Protein AF-A0A9P3LZB7-F1 (afdb_monomer_lite)

Foldseek 3Di:
DDPDDPPVVVVVLVVVVVVLCCLQVPDDPDDFDKDKDKDWFADPPPVPPPDDDDDDDDDDDDDDDDDDDDDPDDDPCCLLVDPVNAAEDEDAKDKDFWDFAFAQEPPPPVVVVVVVVVVVDVVVDDDPDDDDDDDDPPPPPPPVPSVSGFKGKHKYPPADHRWMKMKMKGFDPQFDKDKDKDKAQLVRVCVVGPVVDRVVVPDDNNMIMMMMGIHGPPPRPPQPPDPPPPDPDDDDVPDDPPDGPNRTTTIMMIIMHIDDVNHGPSVVSVVVSVVVVVCCCVVPVVVVVVVVVVVVVVVVVVPPDPPPDDPDD

Secondary structure (DSSP, 8-state):
------THHHHHHHHHHHHHHHHHHS------EEEEEEEE----------------------------------SGGGGGT-GGGSEEEESSEEEEEEEEEPPBP-TT-HHHHHHHHHHHHHHT----------S-TTSS---TTSSS-S-EEEEEESPPTT-EEEEEEEE-TTS-EEEEEEEE-HHHHHTTS-TT--GGGTS-SS-EEEEEEEEE-S--TT-PPP----------TT------GGGSPEEEEEEEEEEETTEEHHHHHHHHHHHHHHHHIIIIIHHHHHHHHHHHHHHHHT-TTSS------

Radius of gyration: 34.97 Å; chains: 1; bounding box: 82×52×126 Å

Organism: NCBI:txid205924

Structure (mmCIF, N/CA/C/O backbone):
data_AF-A0A9P3LZB7-F1
#
_entry.id   AF-A0A9P3LZB7-F1
#
loop_
_atom_site.group_PDB
_atom_site.id
_atom_site.type_symbol
_atom_site.label_atom_id
_atom_site.label_alt_id
_atom_site.label_comp_id
_atom_site.label_asym_id
_atom_site.label_entity_id
_atom_site.label_seq_id
_atom_site.pdbx_PDB_ins_code
_atom_site.Cartn_x
_atom_site.Cartn_y
_atom_site.Cartn_z
_atom_site.occupancy
_atom_site.B_iso_or_equiv
_atom_site.auth_seq_id
_atom_site.auth_comp_id
_atom_site.auth_asym_id
_atom_site.auth_atom_id
_atom_site.pdbx_PDB_model_num
ATOM 1 N N . MET A 1 1 ? -31.666 -0.675 54.315 1.00 45.78 1 MET A N 1
ATOM 2 C CA . MET A 1 1 ? -31.170 -1.830 53.532 1.00 45.78 1 MET A CA 1
ATOM 3 C C . MET A 1 1 ? -29.868 -1.427 52.855 1.00 45.78 1 MET A C 1
ATOM 5 O O . MET A 1 1 ? -29.902 -0.613 51.943 1.00 45.78 1 MET A O 1
ATOM 9 N N . GLN A 1 2 ? -28.726 -1.917 53.341 1.00 53.62 2 GLN A N 1
ATOM 10 C CA . GLN A 1 2 ? -27.425 -1.673 52.711 1.00 53.62 2 GLN A CA 1
ATOM 11 C C . GLN A 1 2 ? -27.330 -2.511 51.432 1.00 53.62 2 GLN A C 1
ATOM 13 O O . GLN A 1 2 ? -27.235 -3.736 51.490 1.00 53.62 2 GLN A O 1
ATOM 18 N N . TYR A 1 3 ? -27.380 -1.855 50.275 1.00 51.62 3 TYR A N 1
ATOM 19 C CA . TYR A 1 3 ? -27.106 -2.495 48.992 1.00 51.62 3 TYR A CA 1
ATOM 20 C C . TYR A 1 3 ? -25.596 -2.757 48.900 1.00 51.62 3 TYR A C 1
ATOM 22 O O . TYR A 1 3 ? -24.826 -1.901 48.469 1.00 51.62 3 TYR A O 1
ATOM 30 N N . ARG A 1 4 ? -25.147 -3.938 49.345 1.00 63.53 4 ARG A N 1
ATOM 31 C CA . ARG A 1 4 ? -23.806 -4.430 49.007 1.00 63.53 4 ARG A CA 1
ATOM 32 C C . ARG A 1 4 ? -23.801 -4.749 47.518 1.00 63.53 4 ARG A C 1
ATOM 34 O O . ARG A 1 4 ? -24.419 -5.722 47.092 1.00 63.53 4 ARG A O 1
ATOM 41 N N . ALA A 1 5 ? -23.122 -3.922 46.730 1.00 56.34 5 ALA A N 1
ATOM 42 C CA . ALA A 1 5 ? -22.835 -4.265 45.348 1.00 56.34 5 ALA A CA 1
ATOM 43 C C . ALA A 1 5 ? -22.032 -5.587 45.326 1.00 56.34 5 ALA A C 1
ATOM 45 O O . ALA A 1 5 ? -21.051 -5.710 46.064 1.00 56.34 5 ALA A O 1
ATOM 46 N N . PRO A 1 6 ? -22.448 -6.595 44.542 1.00 65.88 6 PRO A N 1
ATOM 47 C CA . PRO A 1 6 ? -21.761 -7.880 44.496 1.00 65.88 6 PRO A CA 1
ATOM 48 C C . PRO A 1 6 ? -20.350 -7.719 43.911 1.00 65.88 6 PRO A C 1
ATOM 50 O O . PRO A 1 6 ? -20.192 -7.237 42.788 1.00 65.88 6 PRO A O 1
ATOM 53 N N . SER A 1 7 ? -19.323 -8.146 44.659 1.00 78.62 7 SER A N 1
ATOM 54 C CA . SER A 1 7 ? -17.899 -7.971 44.302 1.00 78.62 7 SER A CA 1
ATOM 55 C C . SER A 1 7 ? -17.509 -8.598 42.958 1.00 78.62 7 SER A C 1
ATOM 57 O O . SER A 1 7 ? -16.559 -8.154 42.316 1.00 78.62 7 SER A O 1
ATOM 59 N N . TYR A 1 8 ? -18.282 -9.575 42.482 1.00 80.12 8 TYR A N 1
ATOM 60 C CA . TYR A 1 8 ? -18.099 -10.228 41.186 1.00 80.12 8 TYR A CA 1
ATOM 61 C C . TYR A 1 8 ? -18.105 -9.256 39.996 1.00 80.12 8 TYR A C 1
ATOM 63 O O . TYR A 1 8 ? -17.450 -9.518 38.988 1.00 80.12 8 TYR A O 1
ATOM 71 N N . TRP A 1 9 ? -18.781 -8.111 40.118 1.00 72.00 9 TRP A N 1
ATOM 72 C CA . TRP A 1 9 ? -18.849 -7.120 39.042 1.00 72.00 9 TRP A CA 1
ATOM 73 C C . TRP A 1 9 ? -17.534 -6.379 38.810 1.00 72.00 9 TRP A C 1
ATOM 75 O O . TRP A 1 9 ? -17.209 -6.080 37.662 1.00 72.00 9 TRP A O 1
ATOM 85 N N . MET A 1 10 ? -16.745 -6.129 39.862 1.00 75.94 10 MET A N 1
ATOM 86 C CA . MET A 1 10 ? -15.431 -5.506 39.688 1.00 75.94 10 MET A CA 1
ATOM 87 C C . MET A 1 10 ? -14.489 -6.434 38.926 1.00 75.94 10 MET A C 1
ATOM 89 O O . MET A 1 10 ? -13.873 -6.002 37.960 1.00 75.94 10 MET A O 1
ATOM 93 N N . HIS A 1 11 ? -14.447 -7.721 39.278 1.00 80.00 11 HIS A N 1
ATOM 94 C CA . HIS A 1 11 ? -13.568 -8.682 38.610 1.00 80.00 11 HIS A CA 1
ATOM 95 C C . HIS A 1 11 ? -13.922 -8.894 37.134 1.00 80.00 11 HIS A C 1
ATOM 97 O O . HIS A 1 11 ? -13.022 -8.946 36.297 1.00 80.00 11 HIS A O 1
ATOM 103 N N . ALA A 1 12 ? -15.215 -8.958 36.795 1.00 76.31 12 ALA A N 1
ATOM 104 C CA . ALA A 1 12 ? -15.655 -9.080 35.406 1.00 76.31 12 ALA A CA 1
ATOM 105 C C . ALA A 1 12 ? -15.239 -7.861 34.565 1.00 76.31 12 ALA A C 1
ATOM 107 O O . ALA A 1 12 ? -14.714 -8.017 33.463 1.00 76.31 12 ALA A O 1
ATOM 108 N N . PHE A 1 13 ? -15.404 -6.652 35.107 1.00 77.12 13 PHE A N 1
ATOM 109 C CA . PHE A 1 13 ? -14.984 -5.423 34.439 1.00 77.12 13 PHE A CA 1
ATOM 110 C C . PHE A 1 13 ? -13.466 -5.374 34.235 1.00 77.12 13 PHE A C 1
ATOM 112 O O . PHE A 1 13 ? -13.005 -5.108 33.125 1.00 77.12 13 PHE A O 1
ATOM 119 N N . THR A 1 14 ? -12.680 -5.689 35.272 1.00 80.12 14 THR A N 1
ATOM 120 C CA . THR A 1 14 ? -11.216 -5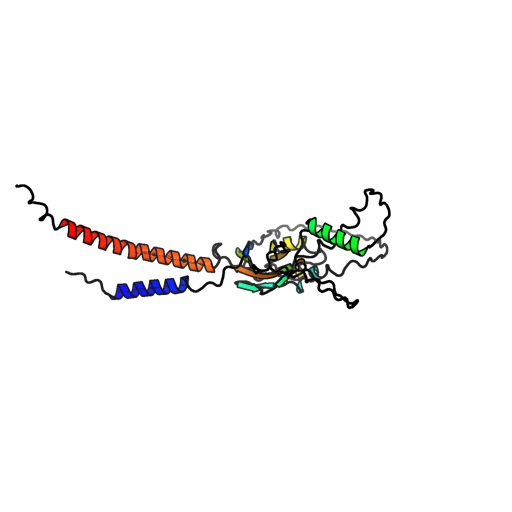.709 35.161 1.00 80.12 14 THR A CA 1
ATOM 121 C C . THR A 1 14 ? -10.759 -6.712 34.106 1.00 80.12 14 THR A C 1
ATOM 123 O O . THR A 1 14 ? -9.870 -6.394 33.321 1.00 80.12 14 THR A O 1
ATOM 126 N N . LEU A 1 15 ? -11.392 -7.886 34.016 1.00 83.19 15 LEU A N 1
ATOM 127 C CA . LEU A 1 15 ? -11.021 -8.912 33.041 1.00 83.19 15 LEU A CA 1
ATOM 128 C C . LEU A 1 15 ? -11.324 -8.461 31.604 1.00 83.19 15 LEU A C 1
ATOM 130 O O . LEU A 1 15 ? -10.459 -8.595 30.741 1.00 83.19 15 LEU A O 1
ATOM 134 N N . VAL A 1 16 ? -12.488 -7.847 31.357 1.00 79.38 16 VAL A N 1
ATOM 135 C CA . VAL A 1 16 ? -12.835 -7.297 30.033 1.00 79.38 16 VAL A CA 1
ATOM 136 C C . VAL A 1 16 ? -11.876 -6.179 29.634 1.00 79.38 16 VAL A C 1
ATOM 138 O O . VAL A 1 16 ? -11.348 -6.203 28.526 1.00 79.38 16 VAL A O 1
ATOM 141 N N . VAL A 1 17 ? -11.586 -5.234 30.533 1.00 79.69 17 VAL A N 1
ATOM 142 C CA . VAL A 1 17 ? -10.639 -4.143 30.250 1.00 79.69 17 VAL A CA 1
ATOM 143 C C . VAL A 1 17 ? -9.243 -4.693 29.954 1.00 79.69 17 VAL A C 1
ATOM 145 O O . VAL A 1 17 ? -8.620 -4.277 28.981 1.00 79.69 17 VAL A O 1
ATOM 148 N N . THR A 1 18 ? -8.772 -5.670 30.731 1.00 81.06 18 THR A N 1
ATOM 149 C CA . THR A 1 18 ? -7.456 -6.293 30.513 1.00 81.06 18 THR A CA 1
ATOM 150 C C . THR A 1 18 ? -7.393 -7.047 29.183 1.00 81.06 18 THR A C 1
ATOM 152 O O . THR A 1 18 ? -6.391 -6.956 28.480 1.00 81.06 18 THR A O 1
ATOM 155 N N . LEU A 1 19 ? -8.462 -7.753 28.798 1.00 78.94 19 LEU A N 1
ATOM 156 C CA . LEU A 1 19 ? -8.528 -8.476 27.524 1.00 78.94 19 LEU A CA 1
ATOM 157 C C . LEU A 1 19 ? -8.543 -7.513 26.326 1.00 78.94 19 LEU A C 1
ATOM 159 O O . LEU A 1 19 ? -7.858 -7.753 25.333 1.00 78.94 19 LEU A O 1
ATOM 163 N N . VAL A 1 20 ? -9.279 -6.401 26.434 1.00 76.69 20 VAL A N 1
ATOM 164 C CA . VAL A 1 20 ? -9.292 -5.339 25.415 1.00 76.69 20 VAL A CA 1
ATOM 165 C C . VAL A 1 20 ? -7.917 -4.686 25.309 1.00 76.69 20 VAL A C 1
ATOM 167 O O . VAL A 1 20 ? -7.413 -4.518 24.203 1.00 76.69 20 VAL A O 1
ATOM 170 N N . LEU A 1 21 ? -7.269 -4.388 26.437 1.00 76.06 21 LEU A N 1
ATOM 171 C CA . LEU A 1 21 ? -5.900 -3.873 26.451 1.00 76.06 21 LEU A CA 1
ATOM 172 C C . LEU A 1 21 ? -4.925 -4.854 25.787 1.00 76.06 21 LEU A C 1
ATOM 174 O O . LEU A 1 21 ? -4.145 -4.438 24.943 1.00 76.06 21 LEU A O 1
ATOM 178 N N . LEU A 1 22 ? -5.000 -6.153 26.082 1.00 78.56 22 LEU A N 1
ATOM 179 C CA . LEU A 1 22 ? -4.144 -7.161 25.442 1.00 78.56 22 LEU A CA 1
ATOM 180 C C . LEU A 1 22 ? -4.353 -7.248 23.925 1.00 78.56 22 LEU A C 1
ATOM 182 O O . LEU A 1 22 ? -3.384 -7.395 23.184 1.00 78.56 22 LEU A O 1
ATOM 186 N N . LEU A 1 23 ? -5.597 -7.128 23.454 1.00 70.12 23 LEU A N 1
ATOM 187 C CA . LEU A 1 23 ? -5.913 -7.146 22.023 1.00 70.12 23 LEU A CA 1
ATOM 188 C C . LEU A 1 23 ? -5.474 -5.867 21.295 1.00 70.12 23 LEU A C 1
ATOM 190 O O . LEU A 1 23 ? -5.136 -5.935 20.116 1.00 70.12 23 LEU A O 1
ATOM 194 N N . VAL A 1 24 ? -5.469 -4.719 21.980 1.00 68.19 24 VAL A N 1
ATOM 195 C CA . VAL A 1 24 ? -5.060 -3.420 21.415 1.00 68.19 24 VAL A CA 1
ATOM 196 C C . VAL A 1 24 ? -3.548 -3.220 21.456 1.00 68.19 24 VAL A C 1
ATOM 198 O O . VAL A 1 24 ? -2.980 -2.677 20.515 1.00 68.19 24 VAL A O 1
ATOM 201 N N . PHE A 1 25 ? -2.897 -3.648 22.538 1.00 66.38 25 PHE A N 1
ATOM 202 C CA . PHE A 1 25 ? -1.475 -3.409 22.793 1.00 66.38 25 PHE A CA 1
ATOM 203 C C . PHE A 1 25 ? -0.572 -4.582 22.405 1.00 66.38 25 PHE A C 1
ATOM 205 O O . PHE A 1 25 ? 0.627 -4.550 22.690 1.00 66.38 25 PHE A O 1
ATOM 212 N N . ALA A 1 26 ? -1.103 -5.608 21.735 1.00 65.94 26 ALA A N 1
ATOM 213 C CA . ALA A 1 26 ? -0.257 -6.587 21.068 1.00 65.94 26 ALA A CA 1
ATOM 214 C C . ALA A 1 26 ? 0.697 -5.839 20.110 1.00 65.94 26 ALA A C 1
ATOM 216 O O . ALA A 1 26 ? 0.227 -5.043 19.292 1.00 65.94 26 ALA A O 1
ATOM 217 N N . PRO A 1 27 ? 2.024 -6.030 20.229 1.00 48.91 27 PRO A N 1
ATOM 218 C CA . PRO A 1 27 ? 3.000 -5.217 19.519 1.00 48.91 27 PRO A CA 1
ATOM 219 C C . PRO A 1 27 ? 2.800 -5.346 18.008 1.00 48.91 27 PRO A C 1
ATOM 221 O O . PRO A 1 27 ? 3.059 -6.391 17.413 1.00 48.91 27 PRO A O 1
ATOM 224 N N . SER A 1 28 ? 2.342 -4.261 17.388 1.00 51.53 28 SER A N 1
ATOM 225 C CA . SER A 1 28 ? 2.434 -4.081 15.945 1.00 51.53 28 SER A CA 1
ATOM 226 C C . SER A 1 28 ? 3.899 -3.818 15.617 1.00 51.53 28 SER A C 1
ATOM 228 O O . SER A 1 28 ? 4.497 -2.891 16.164 1.00 51.53 28 SER A O 1
ATOM 230 N N . ALA A 1 29 ? 4.492 -4.653 14.765 1.00 45.06 29 ALA A N 1
ATOM 231 C CA . ALA A 1 29 ? 5.877 -4.500 14.340 1.00 45.06 29 ALA A CA 1
ATOM 232 C C . ALA A 1 29 ? 6.143 -3.097 13.753 1.00 45.06 29 ALA A C 1
ATOM 234 O O . ALA A 1 29 ? 5.240 -2.437 13.239 1.00 45.06 29 ALA A O 1
ATOM 235 N N . ALA A 1 30 ? 7.398 -2.667 13.897 1.00 42.84 30 ALA A N 1
ATOM 236 C CA . ALA A 1 30 ? 7.913 -1.315 13.708 1.00 42.84 30 ALA A CA 1
ATOM 237 C C . ALA A 1 30 ? 7.382 -0.549 12.479 1.00 42.84 30 ALA A C 1
ATOM 239 O O . ALA A 1 30 ? 7.262 -1.085 11.379 1.00 42.84 30 ALA A O 1
ATOM 240 N N . GLN A 1 31 ? 7.153 0.752 12.683 1.00 42.22 31 GLN A N 1
ATOM 241 C CA . GLN A 1 31 ? 6.819 1.733 11.652 1.00 42.22 31 GLN A CA 1
ATOM 242 C C . GLN A 1 31 ? 7.980 1.862 10.650 1.00 42.22 31 GLN A C 1
ATOM 244 O O . GLN A 1 31 ? 9.006 2.472 10.946 1.00 42.22 31 GLN A O 1
ATOM 249 N N . ALA A 1 32 ? 7.827 1.270 9.468 1.00 51.25 32 ALA A N 1
ATOM 250 C CA . ALA A 1 32 ? 8.658 1.585 8.311 1.00 51.25 32 ALA A CA 1
ATOM 251 C C . ALA A 1 32 ? 8.145 2.869 7.635 1.00 51.25 32 ALA A C 1
ATOM 253 O O . ALA A 1 32 ? 6.961 3.204 7.740 1.00 51.25 32 ALA A O 1
ATOM 254 N N . ASN A 1 33 ? 9.018 3.570 6.910 1.00 58.47 33 ASN A N 1
ATOM 255 C CA . ASN A 1 33 ? 8.571 4.602 5.976 1.00 58.47 33 ASN A CA 1
ATOM 256 C C . ASN A 1 33 ? 7.712 3.933 4.899 1.00 58.47 33 ASN A C 1
ATOM 258 O O . ASN A 1 33 ? 8.116 2.911 4.337 1.00 58.47 33 ASN A O 1
ATOM 262 N N . THR A 1 34 ? 6.521 4.484 4.657 1.00 60.09 34 THR A N 1
ATOM 263 C CA . THR A 1 34 ? 5.559 3.920 3.709 1.00 60.09 34 THR A CA 1
ATOM 264 C C . THR A 1 34 ? 5.049 4.974 2.744 1.00 60.09 34 THR A C 1
ATOM 266 O O . THR A 1 34 ? 4.584 6.036 3.156 1.00 60.09 34 THR A O 1
ATOM 269 N N . GLU A 1 35 ? 5.109 4.657 1.456 1.00 65.44 35 GLU A N 1
ATOM 270 C CA . GLU A 1 35 ? 4.335 5.347 0.428 1.00 65.44 35 GLU A CA 1
ATOM 271 C C . GLU A 1 35 ? 3.105 4.501 0.099 1.00 65.44 35 GLU A C 1
ATOM 273 O O . GLU A 1 35 ? 3.181 3.269 0.113 1.00 65.44 35 GLU A O 1
ATOM 278 N N . LYS A 1 36 ? 1.959 5.144 -0.148 1.00 78.69 36 LYS A N 1
ATOM 279 C CA . LYS A 1 36 ? 0.670 4.464 -0.300 1.00 78.69 36 LYS A CA 1
ATOM 280 C C . LYS A 1 36 ? -0.122 4.979 -1.493 1.00 78.69 36 LYS A C 1
ATOM 282 O O . LYS A 1 36 ? -0.242 6.184 -1.696 1.00 78.69 36 LYS A O 1
ATOM 287 N N . VAL A 1 37 ? -0.742 4.051 -2.213 1.00 75.69 37 VAL A N 1
ATOM 288 C CA . VAL A 1 37 ? -1.741 4.329 -3.247 1.00 75.69 37 VAL A CA 1
ATOM 289 C C . VAL A 1 37 ? -2.998 3.538 -2.913 1.00 75.69 37 VAL A C 1
ATOM 291 O O . VAL A 1 37 ? -2.955 2.319 -2.762 1.00 75.69 37 VAL A O 1
ATOM 294 N N . VAL A 1 38 ? -4.125 4.237 -2.789 1.00 72.62 38 VAL A N 1
ATOM 295 C CA . VAL A 1 38 ? -5.445 3.631 -2.583 1.00 72.62 38 VAL A CA 1
ATOM 296 C C . VAL A 1 38 ? -6.189 3.645 -3.907 1.00 72.62 38 VAL A C 1
ATOM 298 O O . VAL A 1 38 ? -6.273 4.686 -4.555 1.00 72.62 38 VAL A O 1
ATOM 301 N N . PHE A 1 39 ? -6.748 2.505 -4.297 1.00 76.00 39 PHE A N 1
ATOM 302 C CA . PHE A 1 39 ? -7.541 2.379 -5.513 1.00 76.00 39 PHE A CA 1
ATOM 303 C C . PHE A 1 39 ? -8.786 1.527 -5.260 1.00 76.00 39 PHE A C 1
ATOM 305 O O . PHE A 1 39 ? -8.841 0.705 -4.345 1.00 76.00 39 PHE A O 1
ATOM 312 N N . THR A 1 40 ? -9.818 1.755 -6.066 1.00 63.75 40 THR A N 1
ATOM 313 C CA . THR A 1 40 ? -11.055 0.969 -6.033 1.00 63.75 40 THR A CA 1
ATOM 314 C C . THR A 1 40 ? -11.206 0.263 -7.363 1.00 63.75 40 THR A C 1
ATOM 316 O O . THR A 1 40 ? -10.999 0.870 -8.413 1.00 63.75 40 THR A O 1
ATOM 319 N N . VAL A 1 41 ? -11.562 -1.017 -7.314 1.00 72.44 41 VAL A N 1
ATOM 320 C CA . VAL A 1 41 ? -11.788 -1.813 -8.518 1.00 72.44 41 VAL A CA 1
ATOM 321 C C . VAL A 1 41 ? -13.170 -1.463 -9.048 1.00 72.44 41 VAL A C 1
ATOM 323 O O . VAL A 1 41 ? -14.182 -1.979 -8.572 1.00 72.44 41 VAL A O 1
ATOM 326 N N . GLN A 1 42 ? -13.214 -0.537 -10.002 1.00 60.59 42 GLN A N 1
ATOM 327 C CA . GLN A 1 42 ? -14.414 -0.271 -10.783 1.00 60.59 42 GLN A CA 1
ATOM 328 C C . GLN A 1 42 ? -14.274 -0.975 -12.124 1.00 60.59 42 GLN A C 1
ATOM 330 O O . GLN A 1 42 ? -13.449 -0.589 -12.951 1.00 60.59 42 GLN A O 1
ATOM 335 N N . HIS A 1 43 ? -15.083 -2.004 -12.356 1.00 55.19 43 HIS A N 1
ATOM 336 C CA . HIS A 1 43 ? -15.280 -2.472 -13.715 1.00 55.19 43 HIS A CA 1
ATOM 337 C C . HIS A 1 43 ? -16.168 -1.449 -14.410 1.00 55.19 43 HIS A C 1
ATOM 339 O O . HIS A 1 43 ? -17.306 -1.207 -14.005 1.00 55.19 43 HIS A O 1
ATOM 345 N N . SER A 1 44 ? -15.636 -0.817 -15.455 1.00 45.59 44 SER A N 1
ATOM 346 C CA . SER A 1 44 ? -16.496 -0.145 -16.414 1.00 45.59 44 SER A CA 1
ATOM 347 C C . SER A 1 44 ? -17.347 -1.242 -17.046 1.00 45.59 44 SER A C 1
ATOM 349 O O . SER A 1 44 ? -16.870 -2.000 -17.890 1.00 45.59 44 SER A O 1
ATOM 351 N N . LEU A 1 45 ? -18.588 -1.393 -16.577 1.00 47.91 45 LEU A N 1
ATOM 352 C CA . LEU A 1 45 ? -19.618 -2.146 -17.280 1.00 47.91 45 LEU A CA 1
ATOM 353 C C . LEU A 1 45 ? -19.883 -1.386 -18.577 1.00 47.91 45 LEU A C 1
ATOM 355 O O . LEU A 1 45 ? -20.815 -0.587 -18.677 1.00 47.91 45 LEU A O 1
ATOM 359 N N . LYS A 1 46 ? -19.006 -1.582 -19.561 1.00 46.28 46 LYS A N 1
ATOM 360 C CA . LYS A 1 46 ? -19.209 -1.083 -20.907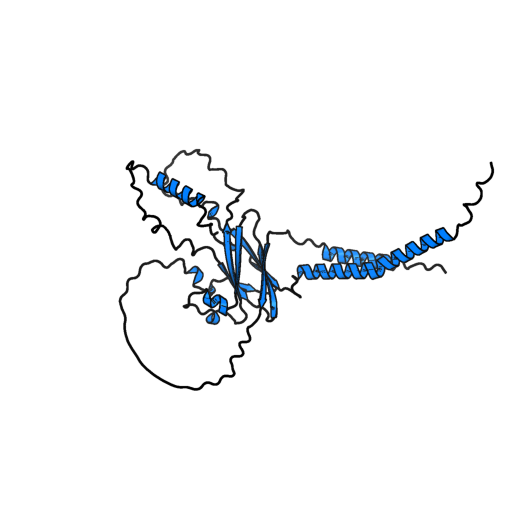 1.00 46.28 46 LYS A CA 1
ATOM 361 C C . LYS A 1 46 ? -20.444 -1.806 -21.422 1.00 46.28 46 LYS A C 1
ATOM 363 O O . LYS A 1 46 ? -20.408 -2.992 -21.739 1.00 46.28 46 LYS A O 1
ATOM 368 N N . THR A 1 47 ? -21.569 -1.108 -21.363 1.00 45.22 47 THR A N 1
ATOM 369 C CA . THR A 1 47 ? -22.886 -1.616 -21.736 1.00 45.22 47 THR A CA 1
ATOM 370 C C . THR A 1 47 ? -22.989 -1.544 -23.263 1.00 45.22 47 THR A C 1
ATOM 372 O O . THR A 1 47 ? -23.821 -0.825 -23.793 1.00 45.22 47 THR A O 1
ATOM 375 N N . ASP A 1 48 ? -22.084 -2.230 -23.966 1.00 48.25 48 ASP A N 1
ATOM 376 C CA . ASP A 1 48 ? -21.908 -2.146 -25.425 1.00 48.25 48 ASP A CA 1
ATOM 377 C C . ASP A 1 48 ? -22.396 -3.421 -26.152 1.00 48.25 48 ASP A C 1
ATOM 379 O O . ASP A 1 48 ? -21.944 -3.712 -27.252 1.00 48.25 48 ASP A O 1
ATOM 383 N N . ASP A 1 49 ? -23.353 -4.167 -25.583 1.00 44.75 49 ASP A N 1
ATOM 384 C CA . ASP A 1 49 ? -23.935 -5.379 -26.206 1.00 44.75 49 ASP A CA 1
ATOM 385 C C . ASP A 1 49 ? -25.418 -5.225 -26.604 1.00 44.75 49 ASP A C 1
ATOM 387 O O . ASP A 1 49 ? -26.190 -6.181 -26.596 1.00 44.75 49 ASP A O 1
ATOM 391 N N . LEU A 1 50 ? -25.840 -4.020 -27.001 1.00 48.34 50 LEU A N 1
ATOM 392 C CA . LEU A 1 50 ? -27.123 -3.803 -27.690 1.00 48.34 50 LEU A CA 1
ATOM 393 C C . LEU A 1 50 ? -26.985 -2.778 -28.827 1.00 48.34 50 LEU A C 1
ATOM 395 O O . LEU A 1 50 ? -27.687 -1.773 -28.881 1.00 48.34 50 LEU A O 1
ATOM 399 N N . ALA A 1 51 ? -26.095 -3.051 -29.779 1.00 44.91 51 ALA A N 1
ATOM 400 C CA . ALA A 1 51 ? -26.184 -2.460 -31.111 1.00 44.91 51 ALA A CA 1
ATOM 401 C C . ALA A 1 51 ? -25.804 -3.500 -32.171 1.00 44.91 51 ALA A C 1
ATOM 403 O O . ALA A 1 51 ? -24.669 -3.601 -32.626 1.00 44.91 51 ALA A O 1
ATOM 404 N N . VAL A 1 52 ? -26.814 -4.280 -32.558 1.00 52.53 52 VAL A N 1
ATOM 405 C CA . VAL A 1 52 ? -26.863 -5.004 -33.829 1.00 52.53 52 VAL A CA 1
ATOM 406 C C . VAL A 1 52 ? -26.667 -3.987 -34.956 1.00 52.53 52 VAL A C 1
ATOM 408 O O . VAL A 1 52 ? -27.540 -3.159 -35.207 1.00 52.53 52 VAL A O 1
ATOM 411 N N . GLY A 1 53 ? -25.516 -4.048 -35.621 1.00 45.22 53 GLY A N 1
ATOM 412 C CA . GLY A 1 53 ? -25.178 -3.247 -36.794 1.00 45.22 53 GLY A CA 1
ATOM 413 C C . GLY A 1 53 ? -24.608 -4.140 -37.887 1.00 45.22 53 GLY A C 1
ATOM 414 O O . GLY A 1 53 ? -23.417 -4.423 -37.915 1.00 45.22 53 GLY A O 1
ATOM 415 N N . VAL A 1 54 ? -25.502 -4.616 -38.748 1.00 47.34 54 VAL A N 1
ATOM 416 C CA . VAL A 1 54 ? -25.242 -5.360 -39.986 1.00 47.34 54 VAL A CA 1
ATOM 417 C C . VAL A 1 54 ? -24.657 -4.423 -41.056 1.00 47.34 54 VAL A C 1
ATOM 419 O O . VAL A 1 54 ? -25.178 -3.326 -41.241 1.00 47.34 54 VAL A O 1
ATOM 422 N N . GLY A 1 55 ? -23.645 -4.884 -41.802 1.00 38.00 55 GLY A N 1
ATOM 423 C CA . GLY A 1 55 ? -23.146 -4.279 -43.055 1.00 38.00 55 GLY A CA 1
ATOM 424 C C . GLY A 1 55 ? -21.671 -4.636 -43.293 1.00 38.00 55 GLY A C 1
ATOM 425 O O . GLY A 1 55 ? -20.818 -4.118 -42.586 1.00 38.00 55 GLY A O 1
ATOM 426 N N . LEU A 1 56 ? -21.361 -5.725 -44.009 1.00 44.84 56 LEU A N 1
ATOM 427 C CA . LEU A 1 56 ? -21.159 -5.862 -45.471 1.00 44.84 56 LEU A CA 1
ATOM 428 C C . LEU A 1 56 ? -19.804 -5.325 -45.977 1.00 44.84 56 LEU A C 1
ATOM 430 O O . LEU A 1 56 ? -19.518 -4.157 -45.760 1.00 44.84 56 LEU A O 1
ATOM 434 N N . GLU A 1 57 ? -19.063 -6.243 -46.632 1.00 41.62 57 GLU A N 1
ATOM 435 C CA . GLU A 1 57 ? -18.136 -6.150 -47.796 1.00 41.62 57 GLU A CA 1
ATOM 436 C C . GLU A 1 57 ? -17.196 -4.920 -47.907 1.00 41.62 57 GLU A C 1
ATOM 438 O O . GLU A 1 57 ? -17.567 -3.796 -47.620 1.00 41.62 57 GLU A O 1
ATOM 443 N N . GLU A 1 58 ? -15.928 -5.014 -48.320 1.00 40.25 58 GLU A N 1
ATOM 444 C CA . GLU A 1 58 ? -15.428 -5.606 -49.568 1.00 40.25 58 GLU A CA 1
ATOM 445 C C . GLU A 1 58 ? -13.873 -5.573 -49.603 1.00 40.25 58 GLU A C 1
ATOM 447 O O . GLU A 1 58 ? -13.211 -4.980 -48.748 1.00 40.25 58 GLU A O 1
ATOM 452 N N . ASP A 1 59 ? -13.327 -6.237 -50.617 1.00 40.34 59 ASP A N 1
ATOM 453 C CA . ASP A 1 59 ? -11.950 -6.656 -50.891 1.00 40.34 59 ASP A CA 1
ATOM 454 C C . ASP A 1 59 ? -10.851 -5.584 -51.105 1.00 40.34 59 ASP A C 1
ATOM 456 O O . ASP A 1 59 ? -11.107 -4.436 -51.458 1.00 40.34 59 ASP A O 1
ATOM 460 N N . ALA A 1 60 ? -9.590 -6.058 -51.026 1.00 40.38 60 ALA A N 1
ATOM 461 C CA . ALA A 1 60 ? -8.541 -5.958 -52.071 1.00 40.38 60 ALA A CA 1
ATOM 462 C C . ALA A 1 60 ? -7.124 -5.497 -51.621 1.00 40.38 60 ALA A C 1
ATOM 464 O O . ALA A 1 60 ? -6.861 -4.342 -51.310 1.00 40.38 60 ALA A O 1
ATOM 465 N N . SER A 1 61 ? -6.191 -6.461 -51.678 1.00 46.88 61 SER A N 1
ATOM 466 C CA . SER A 1 61 ? -4.809 -6.439 -52.222 1.00 46.88 61 SER A CA 1
ATOM 467 C C . SER A 1 61 ? -3.988 -5.137 -52.377 1.00 46.88 61 SER A C 1
ATOM 469 O O . SER A 1 61 ? -4.396 -4.239 -53.104 1.00 46.88 61 SER A O 1
ATOM 471 N N . SER A 1 62 ? -2.721 -5.160 -51.908 1.00 38.69 62 SER A N 1
ATOM 472 C CA . SER A 1 62 ? -1.474 -4.770 -52.641 1.00 38.69 62 SER A CA 1
ATOM 473 C C . SER A 1 62 ? -0.305 -4.546 -51.652 1.00 38.69 62 SER A C 1
ATOM 475 O O . SER A 1 62 ? -0.369 -3.657 -50.815 1.00 38.69 62 SER A O 1
ATOM 477 N N . HIS A 1 63 ? 0.695 -5.431 -51.547 1.00 46.16 63 HIS A N 1
ATOM 478 C CA . HIS A 1 63 ? 1.992 -5.442 -52.261 1.00 46.16 63 HIS A CA 1
ATOM 479 C C . HIS A 1 63 ? 2.911 -4.215 -52.032 1.00 46.16 63 HIS A C 1
ATOM 481 O O . HIS A 1 63 ? 2.615 -3.115 -52.489 1.00 46.16 63 HIS A O 1
ATOM 487 N N . GLY A 1 64 ? 4.064 -4.439 -51.374 1.00 38.47 64 GLY A N 1
ATOM 488 C CA . GLY A 1 64 ? 5.173 -3.477 -51.269 1.00 38.47 64 GLY A CA 1
ATOM 489 C C . GLY A 1 64 ? 6.138 -3.729 -50.096 1.00 38.47 64 GLY A C 1
ATOM 490 O O . GLY A 1 64 ? 5.949 -3.183 -49.015 1.00 38.47 64 GLY A O 1
ATOM 491 N N . GLN A 1 65 ? 7.188 -4.530 -50.310 1.00 49.94 65 GLN A N 1
ATOM 492 C CA . GLN A 1 65 ? 8.338 -4.691 -49.400 1.00 49.94 65 GLN A CA 1
ATOM 493 C C . GLN A 1 65 ? 9.483 -3.744 -49.815 1.00 49.94 65 GLN A C 1
ATOM 495 O O . GLN A 1 65 ? 9.825 -3.720 -50.999 1.00 49.94 65 GLN A O 1
ATOM 500 N N . PRO A 1 66 ? 10.147 -3.053 -48.869 1.00 54.22 66 PRO A N 1
ATOM 501 C CA . PRO A 1 66 ? 11.526 -2.600 -49.062 1.00 54.22 66 PRO A CA 1
ATOM 502 C C . PRO A 1 66 ? 12.477 -3.086 -47.939 1.00 54.22 66 PRO A C 1
ATOM 504 O O . PRO A 1 66 ? 12.028 -3.659 -46.943 1.00 54.22 66 PRO A O 1
ATOM 507 N N . PRO A 1 67 ? 13.805 -2.959 -48.140 1.00 53.09 67 PRO A N 1
ATOM 508 C CA . PRO A 1 67 ? 14.784 -3.920 -47.651 1.00 53.09 67 PRO A CA 1
ATOM 509 C C . PRO A 1 67 ? 15.276 -3.683 -46.222 1.00 53.09 67 PRO A C 1
ATOM 511 O O . PRO A 1 67 ? 15.291 -2.579 -45.686 1.00 53.09 67 PRO A O 1
ATOM 514 N N . SER A 1 68 ? 15.753 -4.793 -45.669 1.00 51.12 68 SER A N 1
ATOM 515 C CA . SER A 1 68 ? 16.447 -4.970 -44.404 1.00 51.12 68 SER A CA 1
ATOM 516 C C . SER A 1 68 ? 17.692 -4.091 -44.249 1.00 51.12 68 SER A C 1
ATOM 518 O O . SER A 1 68 ? 18.687 -4.275 -44.953 1.00 51.12 68 SER A O 1
ATOM 520 N N . SER A 1 69 ? 17.691 -3.256 -43.218 1.00 41.19 69 SER A N 1
ATOM 521 C CA . SER A 1 69 ? 18.893 -2.873 -42.483 1.00 41.19 69 SER A CA 1
ATOM 522 C C . SER A 1 69 ? 18.574 -2.978 -40.992 1.00 41.19 69 SER A C 1
ATOM 524 O O . SER A 1 69 ? 17.702 -2.289 -40.471 1.00 41.19 69 SER A O 1
ATOM 526 N N . SER A 1 70 ? 19.232 -3.919 -40.315 1.00 41.84 70 SER A N 1
ATOM 527 C CA . SER A 1 70 ? 19.053 -4.178 -38.885 1.00 41.84 70 SER A CA 1
ATOM 528 C C . SER A 1 70 ? 20.199 -3.520 -38.112 1.00 41.84 70 SER A C 1
ATOM 530 O O . SER A 1 70 ? 21.297 -4.077 -38.110 1.00 41.84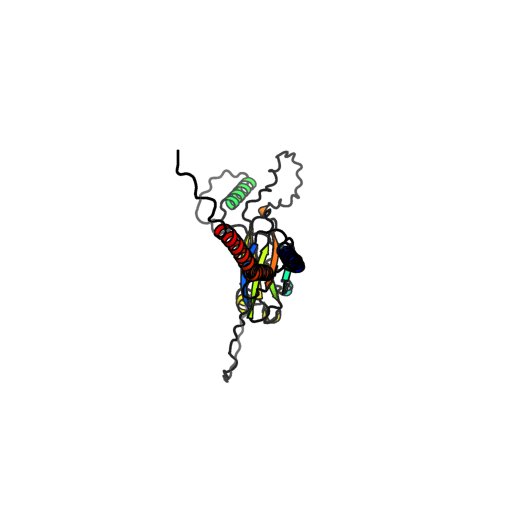 70 SER A O 1
ATOM 532 N N . PRO A 1 71 ? 19.998 -2.374 -37.439 1.00 45.81 71 PRO A N 1
ATOM 533 C CA . PRO A 1 71 ? 20.896 -1.956 -36.379 1.00 45.81 71 PRO A CA 1
ATOM 534 C C . PRO A 1 71 ? 20.571 -2.767 -35.119 1.00 45.81 71 PRO A C 1
ATOM 536 O O . PRO A 1 71 ? 19.424 -2.839 -34.670 1.00 45.81 71 PRO A O 1
ATOM 539 N N . SER A 1 72 ? 21.588 -3.430 -34.572 1.00 45.47 72 SER A N 1
ATOM 540 C CA . SER A 1 72 ? 21.514 -4.182 -33.323 1.00 45.47 72 SER A CA 1
ATOM 541 C C . SER A 1 72 ? 21.394 -3.227 -32.128 1.00 45.47 72 SER A C 1
ATOM 543 O O . SER A 1 72 ? 22.375 -2.932 -31.452 1.00 45.47 72 SER A O 1
ATOM 545 N N . THR A 1 73 ? 20.183 -2.747 -31.861 1.00 48.53 73 THR A N 1
ATOM 546 C CA . THR A 1 73 ? 19.856 -1.933 -30.677 1.00 48.53 73 THR A CA 1
ATOM 547 C C . THR A 1 73 ? 18.588 -2.493 -30.043 1.00 48.53 73 THR A C 1
ATOM 549 O O . THR A 1 73 ? 17.505 -1.931 -30.193 1.00 48.53 73 THR A O 1
ATOM 552 N N . ARG A 1 74 ? 18.640 -3.705 -29.464 1.00 45.81 74 ARG A N 1
ATOM 553 C CA . ARG A 1 74 ? 17.394 -4.352 -29.008 1.00 45.81 74 ARG A CA 1
ATOM 554 C C . ARG A 1 74 ? 17.545 -5.539 -28.059 1.00 45.81 74 ARG A C 1
ATOM 556 O O . ARG A 1 74 ? 16.989 -6.594 -28.343 1.00 45.81 74 ARG A O 1
ATOM 563 N N . ILE A 1 75 ? 18.284 -5.418 -26.955 1.00 45.12 75 ILE A N 1
ATOM 564 C CA . ILE A 1 75 ? 18.314 -6.518 -25.966 1.00 45.12 75 ILE A CA 1
ATOM 565 C C . ILE A 1 75 ? 17.842 -6.115 -24.557 1.00 45.12 75 ILE A C 1
ATOM 567 O O . ILE A 1 75 ? 17.361 -6.971 -23.826 1.00 45.12 75 ILE A O 1
ATOM 571 N N . GLU A 1 76 ? 17.798 -4.833 -24.185 1.00 42.59 76 GLU A N 1
ATOM 572 C CA . GLU A 1 76 ? 17.446 -4.467 -22.796 1.00 42.59 76 GLU A CA 1
ATOM 573 C C . GLU A 1 76 ? 16.012 -3.961 -22.570 1.00 42.59 76 GLU A C 1
ATOM 575 O O . GLU A 1 76 ? 15.550 -3.951 -21.432 1.00 42.59 76 GLU A O 1
ATOM 580 N N . SER A 1 77 ? 15.227 -3.717 -23.627 1.00 49.66 77 SER A N 1
ATOM 581 C CA . SER A 1 77 ? 13.761 -3.577 -23.517 1.00 49.66 77 SER A CA 1
ATOM 582 C C . SER A 1 77 ? 13.027 -4.914 -23.306 1.00 49.66 77 SER A C 1
ATOM 584 O O . SER A 1 77 ? 11.803 -4.941 -23.185 1.00 49.66 77 SER A O 1
ATOM 586 N N . LEU A 1 78 ? 13.753 -6.038 -23.234 1.00 45.38 78 LEU A N 1
ATOM 587 C CA . LEU A 1 78 ? 13.180 -7.381 -23.099 1.00 45.38 78 LEU A CA 1
ATOM 588 C C . LEU A 1 78 ? 12.642 -7.708 -21.702 1.00 45.38 78 LEU A C 1
ATOM 590 O O . LEU A 1 78 ? 11.747 -8.542 -21.601 1.00 45.38 78 LEU A O 1
ATOM 594 N N . ALA A 1 79 ? 13.091 -7.034 -20.638 1.00 47.88 79 ALA A N 1
ATOM 595 C CA . ALA A 1 79 ? 12.480 -7.206 -19.312 1.00 47.88 79 ALA A CA 1
ATOM 596 C C . ALA A 1 79 ? 11.049 -6.626 -19.247 1.00 47.88 79 ALA A C 1
ATOM 598 O O . ALA A 1 79 ? 10.236 -7.052 -18.430 1.00 47.88 79 ALA A O 1
ATOM 599 N N . LEU A 1 80 ? 10.714 -5.702 -20.157 1.00 53.84 80 LEU A N 1
ATOM 600 C CA . LEU A 1 80 ? 9.352 -5.211 -20.369 1.00 53.84 80 LEU A CA 1
ATOM 601 C C . LEU A 1 80 ? 8.489 -6.206 -21.169 1.00 53.84 80 LEU A C 1
ATOM 603 O O . LEU A 1 80 ? 7.266 -6.085 -21.178 1.00 53.84 80 LEU A O 1
ATOM 607 N N . ALA A 1 81 ? 9.116 -7.146 -21.884 1.00 59.47 81 ALA A N 1
ATOM 608 C CA . ALA A 1 81 ? 8.501 -7.800 -23.033 1.00 59.47 81 ALA A CA 1
ATOM 609 C C . ALA A 1 81 ? 7.850 -9.159 -22.743 1.00 59.47 81 ALA A C 1
ATOM 611 O O . ALA A 1 81 ? 7.094 -9.634 -23.587 1.00 59.47 81 ALA A O 1
ATOM 612 N N . ASP A 1 82 ? 8.107 -9.779 -21.588 1.00 77.69 82 ASP A N 1
ATOM 613 C CA . ASP A 1 82 ? 7.431 -11.025 -21.214 1.00 77.69 82 ASP A CA 1
ATOM 614 C C . ASP A 1 82 ? 6.515 -10.825 -19.998 1.00 77.69 82 ASP A C 1
ATOM 616 O O . ASP A 1 82 ? 6.993 -10.845 -18.858 1.00 77.69 82 ASP A O 1
ATOM 620 N N . PRO A 1 83 ? 5.193 -10.689 -20.207 1.00 80.19 83 PRO A N 1
ATOM 621 C CA . PRO A 1 83 ? 4.207 -10.619 -19.133 1.00 80.19 83 PRO A CA 1
ATOM 622 C C . PRO A 1 83 ? 4.272 -11.787 -18.147 1.00 80.19 83 PRO A C 1
ATOM 624 O O . PRO A 1 83 ? 3.885 -11.643 -16.988 1.00 80.19 83 PRO A O 1
ATOM 627 N N . LYS A 1 84 ? 4.781 -12.953 -18.568 1.00 80.12 84 LYS A N 1
ATOM 628 C CA . LYS A 1 84 ? 4.917 -14.124 -17.690 1.00 80.12 84 LYS A CA 1
ATOM 629 C C . LYS A 1 84 ? 6.005 -13.947 -16.634 1.00 80.12 84 LYS A C 1
ATOM 631 O O . LYS A 1 84 ? 5.955 -14.616 -15.606 1.00 80.12 84 LYS A O 1
ATOM 636 N N . SER A 1 85 ? 6.963 -13.050 -16.870 1.00 79.12 85 SER A N 1
ATOM 637 C CA . SER A 1 85 ? 8.009 -12.701 -15.903 1.00 79.12 85 SER A CA 1
ATOM 638 C C . SER A 1 85 ? 7.527 -11.727 -14.823 1.00 79.12 85 SER A C 1
ATOM 640 O O . SER A 1 85 ? 8.222 -11.513 -13.827 1.00 79.12 85 SER A O 1
ATOM 642 N N . TRP A 1 86 ? 6.341 -11.131 -14.998 1.00 81.25 86 TRP A N 1
ATOM 643 C CA . TRP A 1 86 ? 5.820 -10.144 -14.063 1.00 81.25 86 TRP A CA 1
ATOM 644 C C . TRP A 1 86 ? 5.345 -10.806 -12.777 1.00 81.25 86 TRP A C 1
ATOM 646 O O . TRP A 1 86 ? 4.664 -11.836 -12.766 1.00 81.25 86 TRP A O 1
ATOM 656 N N . LYS A 1 87 ? 5.702 -10.177 -11.661 1.00 82.56 87 LYS A N 1
ATOM 657 C CA . LYS A 1 87 ? 5.420 -10.707 -10.333 1.00 82.56 87 LYS A CA 1
ATOM 658 C C . LYS A 1 87 ? 3.963 -10.500 -9.966 1.00 82.56 87 LYS A C 1
ATOM 660 O O . LYS A 1 87 ? 3.369 -9.481 -10.305 1.00 82.56 87 LYS A O 1
ATOM 665 N N . GLN A 1 88 ? 3.401 -11.470 -9.255 1.00 83.88 88 GLN A N 1
ATOM 666 C CA . GLN A 1 88 ? 1.981 -11.505 -8.925 1.00 83.88 88 GLN A CA 1
ATOM 667 C C . GLN A 1 88 ? 1.772 -11.224 -7.438 1.00 83.88 88 GLN A C 1
ATOM 669 O O . GLN A 1 88 ? 2.349 -11.901 -6.590 1.00 83.88 88 GLN A O 1
ATOM 674 N N . LEU A 1 89 ? 0.939 -10.233 -7.136 1.00 81.81 89 LEU A N 1
ATOM 675 C CA . LEU A 1 89 ? 0.451 -9.892 -5.803 1.00 81.81 89 LEU A CA 1
ATOM 676 C C . LEU A 1 89 ? -0.995 -10.379 -5.689 1.00 81.81 89 LEU A C 1
ATOM 678 O O . LEU A 1 89 ? -1.833 -9.986 -6.498 1.00 81.81 89 LEU A O 1
ATOM 682 N N . THR A 1 90 ? -1.288 -11.218 -4.697 1.00 82.12 90 THR A N 1
ATOM 683 C CA . THR A 1 90 ? -2.629 -11.784 -4.473 1.00 82.12 90 THR A CA 1
ATOM 684 C C . THR A 1 90 ? -3.303 -11.176 -3.237 1.00 82.12 90 THR A C 1
ATOM 686 O O . THR A 1 90 ? -2.657 -10.850 -2.242 1.00 82.12 90 THR A O 1
ATOM 689 N N . SER A 1 91 ? -4.619 -11.009 -3.269 1.00 70.31 91 SER A N 1
ATOM 690 C CA . SER A 1 91 ? -5.444 -10.661 -2.097 1.00 70.31 91 SER A CA 1
ATOM 691 C C . SER A 1 91 ? -5.478 -11.827 -1.075 1.00 70.31 91 SER A C 1
ATOM 693 O O . SER A 1 91 ? -5.225 -12.965 -1.474 1.00 70.31 91 SER A O 1
ATOM 695 N N . PRO A 1 92 ? -5.784 -11.632 0.232 1.00 57.84 92 PRO A N 1
ATOM 696 C CA . PRO A 1 92 ? -6.146 -10.386 0.923 1.00 57.84 92 PRO A CA 1
ATOM 697 C C . PRO A 1 92 ? -4.960 -9.594 1.473 1.00 57.84 92 PRO A C 1
ATOM 699 O O . PRO A 1 92 ? -5.070 -8.372 1.591 1.00 57.84 92 PRO A O 1
ATOM 702 N N . HIS A 1 93 ? -3.855 -10.272 1.798 1.00 64.06 93 HIS A N 1
ATOM 703 C CA . HIS A 1 93 ? -2.630 -9.703 2.362 1.00 64.06 93 HIS A CA 1
ATOM 704 C C . HIS A 1 93 ? -1.426 -10.433 1.761 1.00 64.06 93 HIS A C 1
ATOM 706 O O . HIS A 1 93 ? -1.052 -11.503 2.240 1.00 64.06 93 HIS A O 1
ATOM 712 N N . THR A 1 94 ? -0.819 -9.864 0.722 1.00 70.81 94 THR A N 1
ATOM 713 C CA . THR A 1 94 ? 0.464 -10.364 0.208 1.00 70.81 94 THR A CA 1
ATOM 714 C C . THR A 1 94 ? 1.547 -9.345 0.493 1.00 70.81 94 THR A C 1
ATOM 716 O O . THR A 1 94 ? 1.427 -8.178 0.123 1.00 70.81 94 THR A O 1
ATOM 719 N N . ILE A 1 95 ? 2.605 -9.817 1.149 1.00 69.12 95 ILE A N 1
ATOM 720 C CA . ILE A 1 95 ? 3.861 -9.097 1.326 1.00 69.12 95 ILE A CA 1
ATOM 721 C C . ILE A 1 95 ? 4.867 -9.790 0.417 1.00 69.12 95 ILE A C 1
ATOM 723 O O . ILE A 1 95 ? 5.244 -10.932 0.680 1.00 69.12 95 ILE A O 1
ATOM 727 N N . HIS A 1 96 ? 5.309 -9.114 -0.641 1.00 69.75 96 HIS A N 1
ATOM 728 C CA . HIS A 1 96 ? 6.479 -9.578 -1.385 1.00 69.75 96 HIS A CA 1
ATOM 729 C C . HIS A 1 96 ? 7.730 -9.002 -0.737 1.00 69.75 96 HIS A C 1
ATOM 731 O O . HIS A 1 96 ? 7.898 -7.784 -0.658 1.00 69.75 96 HIS A O 1
ATOM 737 N N . ALA A 1 97 ? 8.564 -9.898 -0.210 1.00 55.06 97 ALA A N 1
ATOM 738 C CA . ALA A 1 97 ? 9.751 -9.546 0.549 1.00 55.06 97 ALA A CA 1
ATOM 739 C C . ALA A 1 97 ? 10.970 -9.321 -0.361 1.00 55.06 97 ALA A C 1
ATOM 741 O O . ALA A 1 97 ? 11.319 -10.164 -1.187 1.00 55.06 97 ALA A O 1
ATOM 742 N N . SER A 1 98 ? 11.661 -8.209 -0.112 1.00 57.44 98 SER A N 1
ATOM 743 C CA . SER A 1 98 ? 12.980 -7.827 -0.621 1.00 57.44 98 SER A CA 1
ATOM 744 C C . SER A 1 98 ? 13.134 -7.900 -2.137 1.00 57.44 98 SER A C 1
ATOM 746 O O . SER A 1 98 ? 13.817 -8.766 -2.686 1.00 57.44 98 SER A O 1
ATOM 748 N N . GLU A 1 99 ? 12.554 -6.919 -2.813 1.00 60.62 99 GLU A N 1
ATOM 749 C CA . GLU A 1 99 ? 12.829 -6.669 -4.220 1.00 60.62 99 GLU A CA 1
ATOM 750 C C . GLU A 1 99 ? 13.896 -5.605 -4.382 1.00 60.62 99 GLU A C 1
ATOM 752 O O . GLU A 1 99 ? 13.916 -4.627 -3.650 1.00 60.62 99 GLU A O 1
ATOM 757 N N . LYS A 1 100 ? 14.789 -5.811 -5.345 1.00 59.16 100 LYS A N 1
ATOM 758 C CA . LYS A 1 100 ? 15.876 -4.899 -5.674 1.00 59.16 100 LYS A CA 1
ATOM 759 C C . LYS A 1 100 ? 15.538 -4.223 -6.997 1.00 59.16 100 LYS A C 1
ATOM 761 O O . LYS A 1 100 ? 15.642 -4.872 -8.034 1.00 59.16 100 LYS A O 1
ATOM 766 N N . VAL A 1 101 ? 15.167 -2.944 -6.972 1.00 58.62 101 VAL A N 1
ATOM 767 C CA . VAL A 1 101 ? 15.077 -2.132 -8.199 1.00 58.62 101 VAL A CA 1
ATOM 768 C C . VAL A 1 101 ? 16.317 -1.276 -8.317 1.00 58.62 101 VAL A C 1
ATOM 770 O O . VAL A 1 101 ? 16.754 -0.661 -7.344 1.00 58.62 101 VAL A O 1
ATOM 773 N N . ARG A 1 102 ? 16.912 -1.279 -9.511 1.00 57.44 102 ARG A N 1
ATOM 774 C CA . ARG A 1 102 ? 18.002 -0.361 -9.825 1.00 57.44 102 ARG A CA 1
ATOM 775 C C . ARG A 1 102 ? 17.439 1.066 -9.826 1.00 57.44 102 ARG A C 1
ATOM 777 O O . ARG A 1 102 ? 16.400 1.283 -10.446 1.00 57.44 102 ARG A O 1
ATOM 784 N N . PRO A 1 103 ? 18.034 1.982 -9.051 1.00 54.62 103 PRO A N 1
ATOM 785 C CA . PRO A 1 103 ? 17.504 3.325 -8.915 1.00 54.62 103 PRO A CA 1
ATOM 786 C C . PRO A 1 103 ? 17.700 4.149 -10.175 1.00 54.62 103 PRO A C 1
ATOM 788 O O . PRO A 1 103 ? 18.799 4.147 -10.722 1.00 54.62 103 PRO A O 1
ATOM 791 N N . SER A 1 104 ? 16.700 4.970 -10.508 1.00 57.88 104 SER A N 1
ATOM 792 C CA . SER A 1 104 ? 16.915 6.120 -11.391 1.00 57.88 104 SER A CA 1
ATOM 793 C C . SER A 1 104 ? 17.712 7.158 -10.670 1.00 57.88 104 SER A C 1
ATOM 795 O O . SER A 1 104 ? 17.474 7.437 -9.494 1.00 57.88 104 SER A O 1
ATOM 797 N N . PHE A 1 105 ? 18.596 7.804 -11.411 1.00 58.94 105 PHE A N 1
ATOM 798 C CA . PHE A 1 105 ? 19.127 9.087 -11.000 1.00 58.94 105 PHE A CA 1
ATOM 799 C C . PHE A 1 105 ? 18.283 10.196 -11.592 1.00 58.94 105 PHE A C 1
ATOM 801 O O . PHE A 1 105 ? 17.702 10.066 -12.674 1.00 58.94 105 PHE A O 1
ATOM 808 N N . TYR A 1 106 ? 18.278 11.331 -10.903 1.00 48.47 106 TYR A N 1
ATOM 809 C CA . TYR A 1 106 ? 17.946 12.588 -11.541 1.00 48.47 106 TYR A CA 1
ATOM 810 C C . TYR A 1 106 ? 18.976 12.813 -12.655 1.00 48.47 106 TYR A C 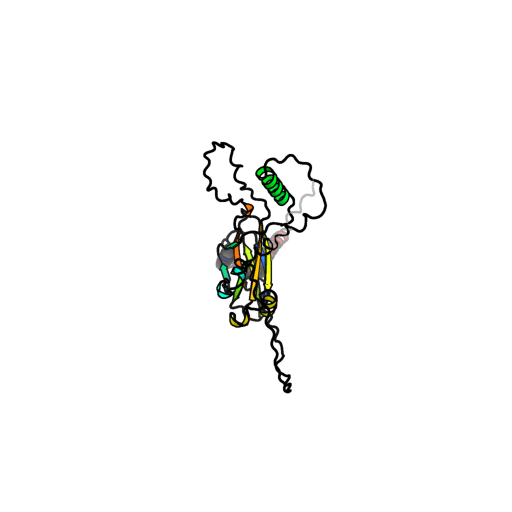1
ATOM 812 O O . TYR A 1 106 ? 20.095 13.253 -12.401 1.00 48.47 106 TYR A O 1
ATOM 820 N N . ALA A 1 107 ? 18.607 12.501 -13.901 1.00 47.50 107 ALA A N 1
ATOM 821 C CA . ALA A 1 107 ? 19.453 12.712 -15.081 1.00 47.50 107 ALA A CA 1
ATOM 822 C C . ALA A 1 107 ? 19.923 14.178 -15.221 1.00 47.50 107 ALA A C 1
ATOM 824 O O . ALA A 1 107 ? 20.899 14.463 -15.909 1.00 47.50 107 ALA A O 1
ATOM 825 N N . ASN A 1 108 ? 19.261 15.095 -14.508 1.00 44.53 108 ASN A N 1
ATOM 826 C CA . ASN A 1 108 ? 19.549 16.522 -14.473 1.00 44.53 108 ASN A CA 1
ATOM 827 C C . ASN A 1 108 ? 20.438 16.971 -13.305 1.00 44.53 108 ASN A C 1
ATOM 829 O O . ASN A 1 108 ? 20.639 18.178 -13.154 1.00 44.53 108 ASN A O 1
ATOM 833 N N . ASP A 1 109 ? 20.975 16.068 -12.477 1.00 46.91 109 ASP A N 1
ATOM 834 C CA . ASP A 1 109 ? 21.905 16.496 -11.433 1.00 46.91 109 ASP A CA 1
ATOM 835 C C . ASP A 1 109 ? 23.260 16.860 -12.062 1.00 46.91 109 ASP A C 1
ATOM 837 O O . ASP A 1 109 ? 24.132 16.025 -12.332 1.00 46.91 109 ASP A O 1
ATOM 841 N N . ALA A 1 110 ? 23.411 18.153 -12.354 1.00 52.56 110 ALA A N 1
ATOM 842 C CA . ALA A 1 110 ? 24.574 18.745 -13.004 1.00 52.56 110 ALA A CA 1
ATOM 843 C C . ALA A 1 110 ? 25.896 18.397 -12.292 1.00 52.56 110 ALA A C 1
ATOM 845 O O . ALA A 1 110 ? 26.968 18.437 -12.905 1.00 52.56 110 ALA A O 1
ATOM 846 N N . THR A 1 111 ? 25.840 18.025 -11.012 1.00 53.88 111 THR A N 1
ATOM 847 C CA . THR A 1 111 ? 26.996 17.590 -10.220 1.00 53.88 111 THR A CA 1
ATOM 848 C C . THR A 1 111 ? 27.558 16.243 -10.686 1.00 53.88 111 THR A C 1
ATOM 850 O O . THR A 1 111 ? 28.772 16.109 -10.839 1.00 53.88 111 THR A O 1
ATOM 853 N N . ILE A 1 112 ? 26.707 15.275 -11.027 1.00 53.91 112 ILE A N 1
ATOM 854 C CA . ILE A 1 112 ? 27.132 13.951 -11.505 1.00 53.91 112 ILE A CA 1
ATOM 855 C C . ILE A 1 112 ? 27.641 14.050 -12.944 1.00 53.91 112 ILE A C 1
ATOM 857 O O . ILE A 1 112 ? 28.701 13.513 -13.278 1.00 53.91 112 ILE A O 1
ATOM 861 N N . VAL A 1 113 ? 26.940 14.808 -13.792 1.00 58.25 113 VAL A N 1
ATOM 862 C CA . VAL A 1 113 ? 27.363 15.058 -15.180 1.00 58.25 113 VAL A CA 1
ATOM 863 C C . VAL A 1 113 ? 28.717 15.775 -15.215 1.00 58.25 113 VAL A C 1
ATOM 865 O O . VAL A 1 113 ? 29.587 15.426 -16.016 1.00 58.25 113 VAL A O 1
ATOM 868 N N . SER A 1 114 ? 28.937 16.746 -14.323 1.00 62.41 114 SER A N 1
ATOM 869 C CA . SER A 1 114 ? 30.217 17.457 -14.228 1.00 62.41 114 SER A CA 1
ATOM 870 C C . SER A 1 114 ? 31.340 16.597 -13.640 1.00 62.41 114 SER A C 1
ATOM 872 O O . SER A 1 114 ? 32.459 16.664 -14.148 1.00 62.41 114 SER A O 1
ATOM 874 N N . ALA A 1 115 ? 31.063 15.737 -12.654 1.00 66.38 115 ALA A N 1
ATOM 875 C CA . ALA A 1 115 ? 32.037 14.775 -12.134 1.00 66.38 115 ALA A CA 1
ATOM 876 C C . ALA A 1 115 ? 32.459 13.751 -13.203 1.00 66.38 115 ALA A C 1
ATOM 878 O O . ALA A 1 115 ? 33.649 13.484 -13.373 1.00 66.38 115 ALA A O 1
ATOM 879 N N . ARG A 1 116 ? 31.504 13.240 -13.992 1.00 66.69 116 ARG A N 1
ATOM 880 C CA . ARG A 1 116 ? 31.779 12.312 -15.098 1.00 66.69 116 ARG A CA 1
ATOM 881 C C . ARG A 1 116 ? 32.568 12.983 -16.222 1.00 66.69 116 ARG A C 1
ATOM 883 O O . ARG A 1 116 ? 33.507 12.384 -16.735 1.00 66.69 116 ARG A O 1
ATOM 890 N N . ARG A 1 117 ? 32.250 14.245 -16.549 1.00 66.06 117 ARG A N 1
ATOM 891 C CA . ARG A 1 117 ? 33.036 15.059 -17.494 1.00 66.06 117 ARG A CA 1
ATOM 892 C C . ARG A 1 117 ? 34.463 15.284 -17.017 1.00 66.06 117 ARG A C 1
ATOM 894 O O . ARG A 1 117 ? 35.368 15.157 -17.829 1.00 66.06 117 ARG A O 1
ATOM 901 N N . ARG A 1 118 ? 34.677 15.598 -15.734 1.00 68.50 118 ARG A N 1
ATOM 902 C CA . ARG A 1 118 ? 36.034 15.753 -15.181 1.00 68.50 118 ARG A CA 1
ATOM 903 C C . ARG A 1 118 ? 36.824 14.461 -15.305 1.00 68.50 118 ARG A C 1
ATOM 905 O O . ARG A 1 118 ? 37.934 14.491 -15.812 1.00 68.50 118 ARG A O 1
ATOM 912 N N . LYS A 1 119 ? 36.211 13.328 -14.960 1.00 74.00 119 LYS A N 1
ATOM 913 C CA . LYS A 1 119 ? 36.854 12.018 -15.074 1.00 74.00 119 LYS A CA 1
ATOM 914 C C . LYS A 1 119 ? 37.192 11.658 -16.526 1.00 74.00 119 LYS A C 1
ATOM 916 O O . LYS A 1 119 ? 38.302 11.229 -16.796 1.00 74.00 119 LYS A O 1
ATOM 921 N N . GLN A 1 120 ? 36.290 11.929 -17.475 1.00 74.25 120 GLN A N 1
ATOM 922 C CA . GLN A 1 120 ? 36.571 11.757 -18.908 1.00 74.25 120 GLN A CA 1
ATOM 923 C C . GLN A 1 120 ? 37.657 12.714 -19.421 1.00 74.25 120 GLN A C 1
ATOM 925 O O . GLN A 1 120 ? 38.472 12.314 -20.243 1.00 74.25 120 GLN A O 1
ATOM 930 N N . GLN A 1 121 ? 37.694 13.963 -18.949 1.00 73.25 121 GLN A N 1
ATOM 931 C CA . GLN A 1 121 ? 38.739 14.931 -19.307 1.00 73.25 121 GLN A CA 1
ATOM 932 C C . GLN A 1 121 ? 40.109 14.553 -18.731 1.00 73.25 121 GLN A C 1
ATOM 934 O O . GLN A 1 121 ? 41.125 14.785 -19.380 1.00 73.25 121 GLN A O 1
ATOM 939 N N . GLU A 1 122 ? 40.142 13.964 -17.537 1.00 73.94 122 GLU A N 1
ATOM 940 C CA . GLU A 1 122 ? 41.356 13.439 -16.908 1.00 73.94 122 GLU A CA 1
ATOM 941 C C . GLU A 1 122 ? 41.841 12.155 -17.599 1.00 73.94 122 GLU A C 1
ATOM 943 O O . GLU A 1 122 ? 43.034 12.011 -17.860 1.00 73.94 122 GLU A O 1
ATOM 948 N N . GLU A 1 123 ? 40.925 11.250 -17.959 1.00 74.19 123 GLU A N 1
ATOM 949 C CA . GLU A 1 123 ? 41.230 10.014 -18.693 1.00 74.19 123 GLU A CA 1
ATOM 950 C C . GLU A 1 123 ? 41.667 10.287 -20.141 1.00 74.19 123 GLU A C 1
ATOM 952 O O . GLU A 1 123 ? 42.524 9.581 -20.669 1.00 74.19 123 GLU A O 1
ATOM 957 N N . GLN A 1 124 ? 41.160 11.351 -20.771 1.00 71.75 124 GLN A N 1
ATOM 958 C CA . GLN A 1 124 ? 41.618 11.831 -22.083 1.00 71.75 124 GLN A CA 1
ATOM 959 C C . GLN A 1 124 ? 42.898 12.673 -22.008 1.00 71.75 124 GLN A C 1
ATOM 961 O O . GLN A 1 124 ? 43.130 13.508 -22.883 1.00 71.75 124 GLN A O 1
ATOM 966 N N . GLY A 1 125 ? 43.714 12.462 -20.972 1.00 63.00 125 GLY A N 1
ATOM 967 C CA . GLY A 1 125 ? 44.968 13.153 -20.716 1.00 63.00 125 GLY A CA 1
ATOM 968 C C . GLY A 1 125 ? 45.634 13.737 -21.964 1.00 63.00 125 GLY A C 1
ATOM 969 O O . GLY A 1 125 ? 46.127 13.023 -22.832 1.00 63.00 125 GLY A O 1
ATOM 970 N N . GLN A 1 126 ? 45.712 15.068 -21.972 1.00 54.19 126 GLN A N 1
ATOM 971 C CA . GLN A 1 126 ? 46.797 15.808 -22.604 1.00 54.19 126 GLN A CA 1
ATOM 972 C C . GLN A 1 126 ? 46.777 15.893 -24.143 1.00 54.19 126 GLN A C 1
ATOM 974 O O . GLN A 1 126 ? 47.657 15.381 -24.827 1.00 54.19 126 GLN A O 1
ATOM 979 N N . VAL A 1 127 ? 45.905 16.749 -24.684 1.00 48.97 127 VAL A N 1
ATOM 980 C CA . VAL A 1 127 ? 46.300 17.588 -25.828 1.00 48.97 127 VAL A CA 1
ATOM 981 C C . VAL A 1 127 ? 45.982 19.042 -25.499 1.00 48.97 127 VAL A C 1
ATOM 983 O O . VAL A 1 127 ? 44.850 19.508 -25.593 1.00 48.97 127 VAL A O 1
ATOM 986 N N . SER A 1 128 ? 47.016 19.765 -25.071 1.00 54.84 128 SER A N 1
ATOM 987 C CA . SER A 1 128 ? 47.009 21.224 -24.996 1.00 54.84 128 SER A CA 1
ATOM 988 C C . SER A 1 128 ? 46.821 21.771 -26.412 1.00 54.84 128 SER A C 1
ATOM 990 O O . SER A 1 128 ? 47.760 21.827 -27.202 1.00 54.84 128 SER A O 1
ATOM 992 N N . GLY A 1 129 ? 45.584 22.103 -26.768 1.00 51.44 129 GLY A N 1
ATOM 993 C CA . GLY A 1 129 ? 45.243 22.577 -28.102 1.00 51.44 129 GLY A CA 1
ATOM 994 C C . GLY A 1 129 ? 43.904 23.292 -28.095 1.00 51.44 129 GLY A C 1
ATOM 995 O O . GLY A 1 129 ? 42.871 22.665 -28.269 1.00 51.44 129 GLY A O 1
ATOM 996 N N . LYS A 1 130 ? 43.951 24.607 -27.854 1.00 54.28 130 LYS A N 1
ATOM 997 C CA . LYS A 1 130 ? 42.934 25.639 -28.130 1.00 54.28 130 LYS A CA 1
ATOM 998 C C . LYS A 1 130 ? 41.666 25.117 -28.841 1.00 54.28 130 LYS A C 1
ATOM 1000 O O . LYS A 1 130 ? 41.580 25.155 -30.065 1.00 54.28 130 LYS A O 1
ATOM 1005 N N . VAL A 1 131 ? 40.672 24.672 -28.071 1.00 45.81 131 VAL A N 1
ATOM 1006 C CA . VAL A 1 131 ? 39.374 24.240 -28.609 1.00 45.81 131 VAL A CA 1
ATOM 1007 C C . VAL A 1 131 ? 38.474 25.464 -28.771 1.00 45.81 131 VAL A C 1
ATOM 1009 O O . VAL A 1 131 ? 38.069 26.100 -27.798 1.00 45.81 131 VAL A O 1
ATOM 1012 N N . LEU A 1 132 ? 38.192 25.803 -30.028 1.00 45.12 132 LEU A N 1
ATOM 1013 C CA . LEU A 1 132 ? 37.116 26.702 -30.433 1.00 45.12 132 LEU A CA 1
ATOM 1014 C C . LEU A 1 132 ? 35.776 26.057 -30.060 1.00 45.12 132 LEU A C 1
ATOM 1016 O O . LEU A 1 132 ? 35.399 25.025 -30.610 1.00 45.12 132 LEU A O 1
ATOM 1020 N N . PHE A 1 133 ? 35.059 26.670 -29.122 1.00 46.62 133 PHE A N 1
ATOM 1021 C CA . PHE A 1 133 ? 33.690 26.292 -28.789 1.00 46.62 133 PHE A CA 1
ATOM 1022 C C . PHE A 1 133 ? 32.742 26.793 -29.881 1.00 46.62 133 PHE A C 1
ATOM 1024 O O . PHE A 1 133 ? 32.417 27.976 -29.930 1.00 46.62 133 PHE A O 1
ATOM 1031 N N . SER A 1 134 ? 32.279 25.882 -30.737 1.00 42.06 134 SER A N 1
ATOM 1032 C CA . SER A 1 134 ? 31.144 26.109 -31.632 1.00 42.06 134 SER A CA 1
ATOM 1033 C C . SER A 1 134 ? 30.061 25.066 -31.360 1.00 42.06 134 SER A C 1
ATOM 1035 O O . SER A 1 134 ? 30.149 23.932 -31.814 1.00 42.06 134 SER A O 1
ATOM 1037 N N . GLY A 1 135 ? 29.074 25.461 -30.554 1.00 43.69 135 GLY A N 1
ATOM 1038 C CA . GLY A 1 135 ? 27.636 25.312 -30.824 1.00 43.69 135 GLY A CA 1
ATOM 1039 C C . GLY A 1 135 ? 26.949 23.949 -30.993 1.00 43.69 135 GLY A C 1
ATOM 1040 O O . GLY A 1 135 ? 25.741 23.916 -30.798 1.00 43.69 135 GLY A O 1
ATOM 1041 N N . GLU A 1 136 ? 27.625 22.844 -31.316 1.00 44.66 136 GLU A N 1
ATOM 1042 C CA . GLU A 1 136 ? 26.933 21.646 -31.850 1.00 44.66 136 GLU A CA 1
ATOM 1043 C C . GLU A 1 136 ? 27.143 20.333 -31.078 1.00 44.66 136 GLU A C 1
ATOM 1045 O O . GLU A 1 136 ? 26.688 19.281 -31.517 1.00 44.66 136 GLU A O 1
ATOM 1050 N N . LEU A 1 137 ? 27.762 20.346 -29.892 1.00 44.53 137 LEU A N 1
ATOM 1051 C CA . LEU A 1 137 ? 27.991 19.107 -29.122 1.00 44.53 137 LEU A CA 1
ATOM 1052 C C . LEU A 1 137 ? 26.912 18.761 -28.080 1.00 44.53 137 LEU A C 1
ATOM 1054 O O . LEU A 1 137 ? 27.035 17.755 -27.382 1.00 44.53 137 LEU A O 1
ATOM 1058 N N . SER A 1 138 ? 25.841 19.550 -27.971 1.00 44.50 138 SER A N 1
ATOM 1059 C CA . SER A 1 138 ? 24.729 19.273 -27.043 1.00 44.50 138 SER A CA 1
ATOM 1060 C C . SER A 1 138 ? 23.816 18.132 -27.512 1.00 44.50 138 SER A C 1
ATOM 1062 O O . SER A 1 138 ? 23.053 17.606 -26.710 1.00 44.50 138 SER A O 1
ATOM 1064 N N . ALA A 1 139 ? 23.877 17.758 -28.795 1.00 45.69 139 ALA A N 1
ATOM 1065 C CA . ALA A 1 139 ? 22.948 16.809 -29.414 1.00 45.69 139 ALA A CA 1
ATOM 1066 C C . ALA A 1 139 ? 23.459 15.353 -29.463 1.00 45.69 139 ALA A C 1
ATOM 1068 O O . ALA A 1 139 ? 22.685 14.454 -29.766 1.00 45.69 139 ALA A O 1
ATOM 1069 N N . VAL A 1 140 ? 24.737 15.096 -29.154 1.00 39.47 140 VAL A N 1
ATOM 1070 C CA . VAL A 1 140 ? 25.368 13.767 -29.344 1.00 39.47 140 VAL A CA 1
ATOM 1071 C C . VAL A 1 140 ? 25.426 12.928 -28.056 1.00 39.47 140 VAL A C 1
ATOM 1073 O O . VAL A 1 140 ? 25.801 11.766 -28.098 1.00 39.47 140 VAL A O 1
ATOM 1076 N N . LEU A 1 141 ? 25.007 13.468 -26.906 1.00 41.44 141 LEU A N 1
ATOM 1077 C CA . LEU A 1 141 ? 24.971 12.725 -25.633 1.00 41.44 141 LEU A CA 1
ATOM 1078 C C . LEU A 1 141 ? 23.615 12.815 -24.918 1.00 41.44 141 LEU A C 1
ATOM 1080 O O . LEU A 1 141 ? 23.544 12.689 -23.697 1.00 41.44 141 LEU A O 1
ATOM 1084 N N . GLN A 1 142 ? 22.526 13.004 -25.664 1.00 41.84 142 GLN A N 1
ATOM 1085 C CA . GLN A 1 142 ? 21.256 12.420 -25.238 1.00 41.84 142 GLN A CA 1
ATOM 1086 C C . GLN A 1 142 ? 21.348 10.937 -25.577 1.00 41.84 142 GLN A C 1
ATOM 1088 O O . GLN A 1 142 ? 20.931 10.530 -26.650 1.00 41.84 142 GLN A O 1
ATOM 1093 N N . GLU A 1 143 ? 21.981 10.155 -24.703 1.00 42.56 143 GLU A N 1
ATOM 1094 C CA . GLU A 1 143 ? 21.831 8.700 -24.698 1.00 42.56 143 GLU A CA 1
ATOM 1095 C C . GLU A 1 143 ? 20.351 8.425 -24.377 1.00 42.56 143 GLU A C 1
ATOM 1097 O O . GLU A 1 143 ? 19.952 8.583 -23.219 1.00 42.56 143 GLU A O 1
ATOM 1102 N N . PRO A 1 144 ? 19.507 8.042 -25.356 1.00 45.19 144 PRO A N 1
ATOM 1103 C CA . PRO A 1 144 ? 18.079 7.804 -25.127 1.00 45.19 144 PRO A CA 1
ATOM 1104 C C . PRO A 1 144 ? 17.821 6.541 -24.279 1.00 45.19 144 PRO A C 1
ATOM 1106 O O . PRO A 1 144 ? 16.675 6.166 -24.051 1.00 45.19 144 PRO A O 1
ATOM 1109 N N . ASP A 1 145 ? 18.884 5.875 -23.818 1.00 42.78 145 ASP A N 1
ATOM 1110 C CA . ASP A 1 145 ? 18.851 4.558 -23.181 1.00 42.78 145 ASP A CA 1
ATOM 1111 C C . ASP A 1 145 ? 18.991 4.607 -21.645 1.00 42.78 145 ASP A C 1
ATOM 1113 O O . ASP A 1 145 ? 18.754 3.613 -20.960 1.00 42.78 145 ASP A O 1
ATOM 1117 N N . LEU A 1 146 ? 19.312 5.775 -21.069 1.00 41.91 146 LEU A N 1
ATOM 1118 C CA . LEU A 1 146 ? 19.304 5.980 -19.610 1.00 41.91 146 LEU A CA 1
ATOM 1119 C C . LEU A 1 146 ? 17.903 6.285 -19.053 1.00 41.91 146 LEU A C 1
ATOM 1121 O O . LEU A 1 146 ? 17.673 6.099 -17.863 1.00 41.91 146 LEU A O 1
ATOM 1125 N N . GLU A 1 147 ? 16.951 6.710 -19.891 1.00 47.00 147 GLU A N 1
ATOM 1126 C CA . GLU A 1 147 ? 15.562 6.957 -19.466 1.00 47.00 147 GLU A CA 1
ATOM 1127 C C . GLU A 1 147 ? 14.707 5.681 -19.398 1.00 47.00 147 GLU A C 1
ATOM 1129 O O . GLU A 1 147 ? 13.634 5.693 -18.793 1.00 47.00 147 GLU A O 1
ATOM 1134 N N . ASN A 1 148 ? 15.175 4.582 -20.003 1.00 45.31 148 ASN A N 1
ATOM 1135 C CA . ASN A 1 148 ? 14.380 3.369 -20.227 1.00 45.31 148 ASN A CA 1
ATOM 1136 C C . ASN A 1 148 ? 14.648 2.234 -19.225 1.00 45.31 148 ASN A C 1
ATOM 1138 O O . ASN A 1 148 ? 14.053 1.159 -19.315 1.00 45.31 148 ASN A O 1
ATOM 1142 N N . ARG A 1 149 ? 15.540 2.465 -18.262 1.00 53.84 149 ARG A N 1
ATOM 1143 C CA . ARG A 1 149 ? 15.701 1.619 -17.073 1.00 53.84 149 ARG A CA 1
ATOM 1144 C C . ARG A 1 149 ? 14.860 2.233 -15.936 1.00 53.84 149 ARG A C 1
ATOM 1146 O O . ARG A 1 149 ? 14.305 3.309 -16.108 1.00 53.84 149 ARG A O 1
ATOM 1153 N N . GLU A 1 150 ? 14.736 1.573 -14.789 1.00 70.44 150 GLU A N 1
ATOM 1154 C CA . GLU A 1 150 ? 14.100 2.090 -13.553 1.00 70.44 150 GLU A CA 1
ATOM 1155 C C . GLU A 1 150 ? 12.589 1.880 -13.329 1.00 70.44 150 GLU A C 1
ATOM 1157 O O . GLU A 1 150 ? 12.000 2.604 -12.528 1.00 70.44 150 GLU A O 1
ATOM 1162 N N . PHE A 1 151 ? 11.896 0.918 -13.939 1.00 80.12 151 PHE A N 1
ATOM 1163 C CA . PHE A 1 151 ? 10.589 0.546 -13.374 1.00 80.12 151 PHE A CA 1
ATOM 1164 C C . PHE A 1 151 ? 10.263 -0.932 -13.484 1.00 80.12 151 PHE A C 1
ATOM 1166 O O . PHE A 1 151 ? 10.616 -1.603 -14.450 1.00 80.12 151 PHE A O 1
ATOM 1173 N N . GLN A 1 152 ? 9.558 -1.425 -12.470 1.00 87.12 152 GLN A N 1
ATOM 1174 C CA . GLN A 1 152 ? 9.126 -2.808 -12.361 1.00 87.12 152 GLN A CA 1
ATOM 1175 C C . GLN A 1 152 ? 7.602 -2.882 -12.455 1.00 87.12 152 GLN A C 1
ATOM 1177 O O . GLN A 1 152 ? 6.889 -2.130 -11.783 1.00 87.12 152 GLN A O 1
ATOM 1182 N N . TRP A 1 153 ? 7.114 -3.797 -13.294 1.00 91.00 153 TRP A N 1
ATOM 1183 C CA . TRP A 1 153 ? 5.696 -4.130 -13.394 1.00 91.00 153 TRP A CA 1
ATOM 1184 C C . TRP A 1 153 ? 5.316 -5.242 -12.421 1.00 91.00 153 TRP A C 1
ATOM 1186 O O . TRP A 1 153 ? 6.051 -6.222 -12.247 1.00 91.00 153 TRP A O 1
ATOM 1196 N N . TYR A 1 154 ? 4.127 -5.090 -11.850 1.00 92.88 154 TYR A N 1
ATOM 1197 C CA . TYR A 1 154 ? 3.474 -6.024 -10.949 1.00 92.88 154 TYR A CA 1
ATOM 1198 C C . TYR A 1 154 ? 2.048 -6.275 -11.405 1.00 92.88 154 TYR A C 1
ATOM 1200 O O . TYR A 1 154 ? 1.344 -5.361 -11.832 1.00 92.88 154 TYR A O 1
ATOM 1208 N N . VAL A 1 155 ? 1.614 -7.517 -11.258 1.00 94.44 155 VAL A N 1
ATOM 1209 C CA . VAL A 1 155 ? 0.267 -7.977 -11.572 1.00 94.44 155 VAL A CA 1
ATOM 1210 C C . VAL A 1 155 ? -0.488 -8.144 -10.261 1.00 94.44 155 VAL A C 1
ATOM 1212 O O . VAL A 1 155 ? -0.103 -8.952 -9.419 1.00 94.44 155 VAL A O 1
ATOM 1215 N N . LEU A 1 156 ? -1.559 -7.385 -10.078 1.00 94.75 156 LEU A N 1
ATOM 1216 C CA . LEU A 1 156 ? -2.439 -7.452 -8.918 1.00 94.75 156 LEU A CA 1
ATOM 1217 C C . LEU A 1 156 ? -3.606 -8.384 -9.266 1.00 94.75 156 LEU A C 1
ATOM 1219 O O . LEU A 1 156 ? -4.455 -8.037 -10.090 1.00 94.75 156 LEU A O 1
ATOM 1223 N N . LYS A 1 157 ? -3.610 -9.587 -8.689 1.00 92.69 157 LYS A N 1
ATOM 1224 C CA . LYS A 1 157 ? -4.565 -10.661 -8.990 1.00 92.69 157 LYS A CA 1
ATOM 1225 C C . LYS A 1 157 ? -5.587 -10.860 -7.881 1.00 92.69 157 LYS A C 1
ATOM 1227 O O . LYS A 1 157 ? -5.381 -10.445 -6.740 1.00 92.69 157 LYS A O 1
ATOM 1232 N N . ASP A 1 158 ? -6.665 -11.551 -8.247 1.00 88.81 158 ASP A N 1
ATOM 1233 C CA . ASP A 1 158 ? -7.744 -11.961 -7.344 1.00 88.81 158 ASP A CA 1
ATOM 1234 C C . ASP A 1 158 ? -8.357 -10.766 -6.605 1.00 88.81 158 ASP A C 1
ATOM 1236 O O . ASP A 1 158 ? -8.662 -10.809 -5.410 1.00 88.81 158 ASP A O 1
ATOM 1240 N N . LEU A 1 159 ? -8.493 -9.660 -7.339 1.00 92.00 159 LEU A N 1
ATOM 1241 C CA . LEU A 1 159 ? -9.129 -8.456 -6.846 1.00 92.00 159 LEU A CA 1
ATOM 1242 C C . LEU A 1 159 ? -10.645 -8.628 -6.929 1.00 92.00 159 LEU A C 1
ATOM 1244 O O . LEU A 1 159 ? -11.200 -8.926 -7.987 1.00 92.00 159 LEU A O 1
ATOM 1248 N N . GLU A 1 160 ? -11.307 -8.461 -5.791 1.00 91.44 160 GLU A N 1
ATOM 1249 C CA . GLU A 1 160 ? -12.759 -8.550 -5.698 1.00 91.44 160 GLU A CA 1
ATOM 1250 C C . GLU A 1 160 ? -13.401 -7.286 -6.275 1.00 91.44 160 GLU A C 1
ATOM 1252 O O . GLU A 1 160 ? -12.998 -6.163 -5.959 1.00 91.44 160 GLU A O 1
ATOM 1257 N N . GLU A 1 161 ? -14.403 -7.478 -7.127 1.00 90.31 161 GLU A N 1
ATOM 1258 C CA . GLU A 1 161 ? -15.148 -6.389 -7.748 1.00 90.31 161 GLU A CA 1
ATOM 1259 C C . GLU A 1 161 ? -15.847 -5.521 -6.690 1.00 90.31 161 GLU A C 1
ATOM 1261 O O . GLU A 1 161 ? -16.422 -6.023 -5.724 1.00 90.31 161 GLU A O 1
ATOM 1266 N N . GLY A 1 162 ? -15.762 -4.196 -6.850 1.00 90.81 162 GLY A N 1
ATOM 1267 C CA . GLY A 1 162 ? -16.340 -3.233 -5.911 1.00 90.81 162 GLY A CA 1
ATOM 1268 C C . GLY A 1 162 ? -15.599 -3.112 -4.574 1.00 90.81 162 GLY A C 1
ATOM 1269 O O . GLY A 1 162 ? -15.983 -2.289 -3.743 1.00 90.81 162 GLY A O 1
ATOM 1270 N N . ALA A 1 163 ? -14.532 -3.885 -4.349 1.00 93.12 163 ALA A N 1
ATOM 1271 C CA . ALA A 1 163 ? -13.680 -3.724 -3.180 1.00 93.12 163 ALA A CA 1
ATOM 1272 C C . ALA A 1 163 ? -12.624 -2.624 -3.393 1.00 93.12 163 ALA A C 1
ATOM 1274 O O . ALA A 1 163 ? -12.166 -2.349 -4.508 1.00 93.12 163 ALA A O 1
ATOM 1275 N N . SER A 1 164 ? -12.215 -2.005 -2.286 1.00 93.25 164 SER A N 1
ATOM 1276 C CA . SER A 1 164 ? -11.117 -1.038 -2.251 1.00 93.25 164 SER A CA 1
ATOM 1277 C C . SER A 1 164 ? -9.848 -1.704 -1.734 1.00 93.25 164 SER A C 1
ATOM 1279 O O . SER A 1 164 ? -9.889 -2.514 -0.804 1.00 93.25 164 SER A O 1
ATOM 1281 N N . PHE A 1 165 ? -8.714 -1.333 -2.315 1.00 94.19 165 PHE A N 1
ATOM 1282 C CA . PHE A 1 165 ? -7.401 -1.860 -1.972 1.00 94.19 165 PHE A CA 1
ATOM 1283 C C . PHE A 1 165 ? -6.409 -0.720 -1.748 1.00 94.19 165 PHE A C 1
ATOM 1285 O O . PHE A 1 165 ? -6.530 0.369 -2.308 1.00 94.19 165 PHE A O 1
ATOM 1292 N N . GLU A 1 166 ? -5.411 -0.985 -0.918 1.00 93.69 166 GLU A N 1
ATOM 1293 C CA . GLU A 1 166 ? -4.265 -0.122 -0.683 1.00 93.69 166 GLU A CA 1
ATOM 1294 C C . GLU A 1 166 ? -2.995 -0.879 -1.063 1.00 93.69 166 GLU A C 1
ATOM 1296 O O . GLU A 1 166 ? -2.729 -1.966 -0.549 1.00 93.69 166 GLU A O 1
ATOM 1301 N N . LEU A 1 167 ? -2.208 -0.299 -1.964 1.00 94.50 167 LEU A N 1
ATOM 1302 C CA . LEU A 1 167 ? -0.868 -0.758 -2.294 1.00 94.50 167 LEU A CA 1
ATOM 1303 C C . LEU A 1 167 ? 0.137 0.135 -1.567 1.00 94.50 167 LEU A C 1
ATOM 1305 O O . LEU A 1 167 ? 0.125 1.355 -1.739 1.00 94.50 167 LEU A O 1
ATOM 1309 N N . ARG A 1 168 ? 0.996 -0.467 -0.745 1.00 93.38 168 ARG A N 1
ATOM 1310 C CA . ARG A 1 168 ? 2.043 0.220 0.016 1.00 93.38 168 ARG A CA 1
ATOM 1311 C C . ARG A 1 168 ? 3.426 -0.244 -0.411 1.00 93.38 168 ARG A C 1
ATOM 1313 O O . ARG A 1 168 ? 3.643 -1.437 -0.612 1.00 93.38 168 ARG A O 1
ATOM 1320 N N . ILE A 1 169 ? 4.372 0.687 -0.448 1.00 92.56 169 ILE A N 1
ATOM 1321 C CA . ILE A 1 169 ? 5.806 0.406 -0.565 1.00 92.56 169 ILE A CA 1
ATOM 1322 C C . ILE A 1 169 ? 6.445 0.653 0.797 1.00 92.56 169 ILE A C 1
ATOM 1324 O O . ILE A 1 169 ? 6.266 1.720 1.374 1.00 92.56 169 ILE A O 1
ATOM 1328 N N . SER A 1 170 ? 7.187 -0.325 1.313 1.00 89.50 170 SER A N 1
ATOM 1329 C CA . SER A 1 170 ? 8.003 -0.193 2.527 1.00 89.50 170 SER A CA 1
ATOM 1330 C C . SER A 1 170 ? 9.472 -0.411 2.187 1.00 89.50 170 SER A C 1
ATOM 1332 O O . SER A 1 170 ? 9.812 -1.416 1.569 1.00 89.50 170 SER A O 1
ATOM 1334 N N . TYR A 1 171 ? 10.354 0.484 2.612 1.00 89.75 171 TYR A N 1
ATOM 1335 C CA . TYR A 1 171 ? 11.786 0.421 2.302 1.00 89.75 171 TYR A CA 1
ATOM 1336 C C . TYR A 1 171 ? 12.622 0.795 3.536 1.00 89.75 171 TYR A C 1
ATOM 1338 O O . TYR A 1 171 ? 12.117 1.462 4.447 1.00 89.75 171 TYR A O 1
ATOM 1346 N N . PRO A 1 172 ? 13.884 0.337 3.637 1.00 83.81 172 PRO A N 1
ATOM 1347 C CA . PRO A 1 172 ? 14.703 0.617 4.803 1.00 83.81 172 PRO A CA 1
ATOM 1348 C C . PRO A 1 172 ? 15.182 2.070 4.805 1.00 83.81 172 PRO A C 1
ATOM 1350 O O . PRO A 1 172 ? 15.623 2.604 3.789 1.00 83.81 172 PRO A O 1
ATOM 1353 N N . ALA A 1 173 ? 15.206 2.681 5.991 1.00 84.50 173 ALA A N 1
ATOM 1354 C CA . ALA A 1 173 ? 15.707 4.045 6.181 1.00 84.50 173 ALA A CA 1
ATOM 1355 C C . ALA A 1 173 ? 17.196 4.214 5.808 1.00 84.50 173 ALA A C 1
ATOM 1357 O O . ALA A 1 173 ? 17.653 5.326 5.567 1.00 84.50 173 ALA A O 1
ATOM 1358 N N . THR A 1 174 ? 17.958 3.118 5.734 1.00 79.75 174 THR A N 1
ATOM 1359 C CA . THR A 1 174 ? 19.369 3.108 5.312 1.00 79.75 174 THR A CA 1
ATOM 1360 C C . THR A 1 174 ? 19.557 3.276 3.802 1.00 79.75 174 THR A C 1
ATOM 1362 O O . THR A 1 174 ? 20.689 3.403 3.338 1.00 79.75 174 THR A O 1
ATOM 1365 N N . SER A 1 175 ? 18.482 3.246 3.013 1.00 81.38 175 SER A N 1
ATOM 1366 C CA . SER A 1 175 ? 18.509 3.415 1.557 1.00 81.38 175 SER A CA 1
ATOM 1367 C C . SER A 1 175 ? 17.408 4.391 1.143 1.00 81.38 175 SER A C 1
ATOM 1369 O O . SER A 1 175 ? 16.383 3.957 0.617 1.00 81.38 175 SER A O 1
ATOM 1371 N N . PRO A 1 176 ? 17.573 5.697 1.430 1.00 83.69 176 PRO A N 1
ATOM 1372 C CA . PRO A 1 176 ? 16.550 6.678 1.115 1.00 83.69 176 PRO A CA 1
ATOM 1373 C C . PRO A 1 176 ? 16.350 6.757 -0.399 1.00 83.69 176 PRO A C 1
ATOM 1375 O O . PRO A 1 176 ? 17.304 6.849 -1.175 1.00 83.69 176 PRO A O 1
ATOM 1378 N N . ALA A 1 177 ? 15.089 6.680 -0.797 1.00 87.25 177 ALA A N 1
ATOM 1379 C CA . ALA A 1 177 ? 14.666 6.685 -2.179 1.00 87.25 177 ALA A CA 1
ATOM 1380 C C . ALA A 1 177 ? 13.290 7.337 -2.294 1.00 87.25 177 ALA A C 1
ATOM 1382 O O . ALA A 1 177 ? 12.472 7.212 -1.379 1.00 87.25 177 ALA A O 1
ATOM 1383 N N . ASP A 1 178 ? 13.065 7.996 -3.423 1.00 89.06 178 ASP A N 1
ATOM 1384 C CA . ASP A 1 178 ? 11.759 8.475 -3.856 1.00 89.06 178 ASP A CA 1
ATOM 1385 C C . ASP A 1 178 ? 11.132 7.389 -4.729 1.00 89.06 178 ASP A C 1
ATOM 1387 O O . ASP A 1 178 ? 11.787 6.883 -5.646 1.00 89.06 178 ASP A O 1
ATOM 1391 N N . PHE A 1 179 ? 9.879 7.023 -4.474 1.00 90.06 179 PHE A N 1
ATOM 1392 C CA . PHE A 1 179 ? 9.161 6.080 -5.322 1.00 90.06 179 PHE A CA 1
ATOM 1393 C C . PHE A 1 179 ? 8.111 6.826 -6.162 1.00 90.06 179 PHE A C 1
ATOM 1395 O O . PHE A 1 179 ? 7.533 7.818 -5.736 1.00 90.06 179 PHE A O 1
ATOM 1402 N N . ASP A 1 180 ? 7.911 6.386 -7.405 1.00 91.06 180 ASP A N 1
ATOM 1403 C CA . ASP A 1 180 ? 6.771 6.770 -8.247 1.00 91.06 180 ASP A CA 1
ATOM 1404 C C . ASP A 1 180 ? 5.983 5.495 -8.538 1.00 91.06 180 ASP A C 1
ATOM 1406 O O . ASP A 1 180 ? 6.456 4.594 -9.244 1.00 91.06 180 ASP A O 1
ATOM 1410 N N . MET A 1 181 ? 4.798 5.399 -7.938 1.00 93.19 181 MET A N 1
ATOM 1411 C CA . MET A 1 181 ? 3.916 4.246 -8.045 1.00 93.19 181 MET A CA 1
ATOM 1412 C C . MET A 1 181 ? 2.621 4.618 -8.760 1.00 93.19 181 MET A C 1
ATOM 1414 O O . MET A 1 181 ? 1.892 5.518 -8.345 1.00 93.19 181 MET A O 1
ATOM 1418 N N . LYS A 1 182 ? 2.297 3.871 -9.818 1.00 94.06 182 LYS A N 1
ATOM 1419 C CA . LYS A 1 182 ? 1.044 4.024 -10.571 1.00 94.06 182 LYS A CA 1
ATOM 1420 C C . LYS A 1 182 ? 0.330 2.691 -10.680 1.00 94.06 182 LYS A C 1
ATOM 1422 O O . LYS A 1 182 ? 0.974 1.666 -10.882 1.00 94.06 182 LYS A O 1
ATOM 1427 N N . VAL A 1 183 ? -0.991 2.719 -10.540 1.00 95.00 183 VAL A N 1
ATOM 1428 C CA . VAL A 1 183 ? -1.863 1.548 -10.667 1.00 95.00 183 VAL A CA 1
ATOM 1429 C C . VAL A 1 183 ? -2.817 1.790 -11.828 1.00 95.00 183 VAL A C 1
ATOM 1431 O O . VAL A 1 183 ? -3.361 2.884 -11.952 1.00 95.00 183 VAL A O 1
ATOM 1434 N N . TRP A 1 184 ? -3.005 0.772 -12.657 1.00 95.50 184 TRP A N 1
ATOM 1435 C CA . TRP A 1 184 ? -3.821 0.825 -13.860 1.00 95.50 184 TRP A CA 1
ATOM 1436 C C . TRP A 1 184 ? -4.749 -0.375 -13.959 1.00 95.50 184 TRP A C 1
ATOM 1438 O O . TRP A 1 184 ? -4.416 -1.491 -13.546 1.00 95.50 184 TRP A O 1
ATOM 1448 N N . THR A 1 185 ? -5.905 -0.144 -14.565 1.00 95.31 185 THR A N 1
ATOM 1449 C CA . THR A 1 185 ? -6.747 -1.209 -15.116 1.00 95.31 185 THR A CA 1
ATOM 1450 C C . THR A 1 185 ? -6.046 -1.897 -16.293 1.00 95.31 185 THR A C 1
ATOM 1452 O O . THR A 1 185 ? -5.053 -1.394 -16.824 1.00 95.31 185 THR A O 1
ATOM 1455 N N . MET A 1 186 ? -6.549 -3.058 -16.720 1.00 94.56 186 MET A N 1
ATOM 1456 C CA . MET A 1 186 ? -5.994 -3.771 -17.876 1.00 94.56 186 MET A CA 1
ATOM 1457 C C . MET A 1 186 ? -6.006 -2.916 -19.152 1.00 94.56 186 MET A C 1
ATOM 1459 O O . MET A 1 186 ? -4.998 -2.864 -19.856 1.00 94.56 186 MET A O 1
ATOM 1463 N N . ASP A 1 187 ? -7.099 -2.192 -19.402 1.00 94.75 187 ASP A N 1
ATOM 1464 C CA . ASP A 1 187 ? -7.241 -1.336 -20.584 1.00 94.75 187 ASP A CA 1
ATOM 1465 C C . ASP A 1 187 ? -6.271 -0.148 -20.539 1.00 94.75 187 ASP A C 1
ATOM 1467 O O . ASP A 1 187 ? -5.605 0.157 -21.525 1.00 94.75 187 ASP A O 1
ATOM 1471 N N . GLU A 1 188 ? -6.119 0.505 -19.385 1.00 94.94 188 GLU A N 1
ATOM 1472 C CA . GLU A 1 188 ? -5.149 1.593 -19.206 1.00 94.94 188 GLU A CA 1
ATOM 1473 C C . GLU A 1 188 ? -3.707 1.095 -19.357 1.00 94.94 188 GLU A C 1
ATOM 1475 O O . GLU A 1 188 ? -2.908 1.705 -20.070 1.00 94.94 188 GLU A O 1
ATOM 1480 N N . ALA A 1 189 ? -3.376 -0.047 -18.748 1.00 94.31 189 ALA A N 1
ATOM 1481 C CA . ALA A 1 189 ? -2.048 -0.643 -18.837 1.00 94.31 189 ALA A CA 1
ATOM 1482 C C . ALA A 1 189 ? -1.682 -1.005 -20.284 1.00 94.31 189 ALA A C 1
ATOM 1484 O O . ALA A 1 189 ? -0.536 -0.808 -20.691 1.00 94.31 189 ALA A O 1
ATOM 1485 N N . GLN A 1 190 ? -2.650 -1.448 -21.092 1.00 94.62 190 GLN A N 1
ATOM 1486 C CA . GLN A 1 190 ? -2.443 -1.787 -22.502 1.00 94.62 190 GLN A CA 1
ATOM 1487 C C . GLN A 1 190 ? -1.909 -0.605 -23.334 1.00 94.62 190 GLN A C 1
ATOM 1489 O O . GLN A 1 190 ? -1.173 -0.827 -24.294 1.00 94.62 190 GLN A O 1
ATOM 1494 N N . HIS A 1 191 ? -2.212 0.643 -22.955 1.00 94.44 191 HIS A N 1
ATOM 1495 C CA . HIS A 1 191 ? -1.689 1.847 -23.620 1.00 94.44 191 HIS A CA 1
ATOM 1496 C C . HIS A 1 191 ? -0.209 2.114 -23.310 1.00 94.44 191 HIS A C 1
ATOM 1498 O O . HIS A 1 191 ? 0.461 2.837 -24.049 1.00 94.44 191 HIS A O 1
ATOM 1504 N N . HIS A 1 192 ? 0.303 1.544 -22.219 1.00 90.12 192 HIS A N 1
ATOM 1505 C CA . HIS A 1 192 ? 1.681 1.709 -21.758 1.00 90.12 192 HIS A CA 1
ATOM 1506 C C . HIS A 1 192 ? 2.591 0.530 -22.129 1.00 90.12 192 HIS A C 1
ATOM 1508 O O . HIS A 1 192 ? 3.808 0.619 -21.963 1.00 90.12 192 HIS A O 1
ATOM 1514 N N . VAL A 1 193 ? 2.015 -0.563 -22.629 1.00 87.69 193 VAL A N 1
ATOM 1515 C CA . VAL A 1 193 ? 2.718 -1.787 -23.029 1.00 87.69 193 VAL A CA 1
ATOM 1516 C C . VAL A 1 193 ? 2.854 -1.816 -24.561 1.00 87.69 193 VAL A C 1
ATOM 1518 O O . VAL A 1 193 ? 1.974 -1.313 -25.265 1.00 87.69 193 VAL A O 1
ATOM 1521 N N . PRO A 1 194 ? 3.946 -2.371 -25.129 1.00 88.94 194 PRO A N 1
ATOM 1522 C CA . PRO A 1 194 ? 4.085 -2.504 -26.576 1.00 88.94 194 PRO A CA 1
ATOM 1523 C C . PRO A 1 194 ? 2.869 -3.180 -27.220 1.00 88.94 194 PRO A C 1
ATOM 1525 O O . PRO A 1 194 ? 2.422 -4.224 -26.754 1.00 88.94 194 PRO A O 1
ATOM 1528 N N . LYS A 1 195 ? 2.388 -2.639 -28.350 1.00 89.81 195 LYS A N 1
ATOM 1529 C CA . LYS A 1 195 ? 1.209 -3.151 -29.085 1.00 89.81 195 LYS A CA 1
ATOM 1530 C C . LYS A 1 195 ? 1.307 -4.627 -29.500 1.00 89.81 195 LYS A C 1
ATOM 1532 O O . LYS A 1 195 ? 0.298 -5.228 -29.840 1.00 89.81 195 LYS A O 1
ATOM 1537 N N . SER A 1 196 ? 2.512 -5.199 -29.511 1.00 89.94 196 SER A N 1
ATOM 1538 C CA . SER A 1 196 ? 2.750 -6.620 -29.789 1.00 89.94 196 SER A CA 1
ATOM 1539 C C . SER A 1 196 ? 2.307 -7.551 -28.659 1.00 89.94 196 SER A C 1
ATOM 1541 O O . SER A 1 196 ? 2.225 -8.754 -28.876 1.00 89.94 196 SER A O 1
ATOM 1543 N N . ILE A 1 197 ? 2.079 -7.020 -27.458 1.00 90.00 197 ILE A N 1
ATOM 1544 C CA . ILE A 1 197 ? 1.671 -7.775 -26.278 1.00 90.00 197 ILE A CA 1
ATOM 1545 C C . ILE A 1 197 ? 0.227 -7.395 -25.974 1.00 90.00 197 ILE A C 1
ATOM 1547 O O . ILE A 1 197 ? -0.049 -6.248 -25.624 1.00 90.00 197 ILE A O 1
ATOM 1551 N N . GLN A 1 198 ? -0.683 -8.357 -26.088 1.00 94.81 198 GLN A N 1
ATOM 1552 C CA . GLN A 1 198 ? -2.065 -8.194 -25.649 1.00 94.81 198 GLN A CA 1
ATOM 1553 C C . GLN A 1 198 ? -2.200 -8.726 -24.224 1.00 94.81 198 GLN A C 1
ATOM 1555 O O . GLN A 1 198 ? -2.049 -9.921 -23.975 1.00 94.81 198 GLN A O 1
ATOM 1560 N N . LEU A 1 199 ? -2.464 -7.841 -23.263 1.00 93.75 199 LEU A N 1
ATOM 1561 C CA . LEU A 1 199 ? -2.568 -8.213 -21.848 1.00 93.75 199 LEU A CA 1
ATOM 1562 C C . LEU A 1 199 ? -3.746 -9.161 -21.584 1.00 93.75 199 LEU A C 1
ATOM 1564 O O . LEU A 1 199 ? -3.640 -10.043 -20.730 1.00 93.75 199 LEU A O 1
ATOM 1568 N N . SER A 1 200 ? -4.824 -9.031 -22.360 1.00 95.12 200 SER A N 1
ATOM 1569 C CA . SER A 1 200 ? -6.001 -9.907 -22.316 1.00 95.12 200 SER A CA 1
ATOM 1570 C C . SER A 1 200 ? -5.689 -11.373 -22.608 1.00 95.12 200 SER A C 1
ATOM 1572 O O . SER A 1 200 ? -6.394 -12.251 -22.120 1.00 95.12 200 SER A O 1
ATOM 1574 N N . ASP A 1 201 ? -4.627 -11.649 -23.370 1.00 95.06 201 ASP A N 1
ATOM 1575 C CA . ASP A 1 201 ? -4.234 -13.015 -23.735 1.00 95.06 201 ASP A CA 1
ATOM 1576 C C . ASP A 1 201 ? -3.490 -13.716 -22.586 1.00 95.06 201 ASP A C 1
ATOM 1578 O O . ASP A 1 201 ? -3.338 -14.940 -22.573 1.00 95.06 201 ASP A O 1
ATOM 1582 N N . HIS A 1 202 ? -3.011 -12.944 -21.606 1.00 92.94 202 HIS A N 1
ATOM 1583 C CA . HIS A 1 202 ? -2.154 -13.422 -20.521 1.00 92.94 202 HIS A CA 1
ATOM 1584 C C . HIS A 1 202 ? -2.803 -13.337 -19.138 1.00 92.94 202 HIS A C 1
ATOM 1586 O O . HIS A 1 202 ? -2.400 -14.074 -18.232 1.00 92.94 202 HIS A O 1
ATOM 1592 N N . PHE A 1 203 ? -3.784 -12.454 -18.952 1.00 94.31 203 PHE A N 1
ATOM 1593 C CA . PHE A 1 203 ? -4.358 -12.153 -17.645 1.00 94.31 203 PHE A CA 1
ATOM 1594 C C . PHE A 1 203 ? -5.887 -12.141 -17.666 1.00 94.31 203 PHE A C 1
ATOM 1596 O O . PHE A 1 203 ? -6.528 -11.881 -18.679 1.00 94.31 203 PHE A O 1
ATOM 1603 N N . SER A 1 204 ? -6.485 -12.432 -16.510 1.00 92.12 204 SER A N 1
ATOM 1604 C CA . SER A 1 204 ? -7.935 -12.366 -16.317 1.00 92.12 204 SER A CA 1
ATOM 1605 C C . SER A 1 204 ? -8.441 -10.921 -16.278 1.00 92.12 204 SER A C 1
ATOM 1607 O O . SER A 1 204 ? -7.708 -10.023 -15.877 1.00 92.12 204 SER A O 1
ATOM 1609 N N . LYS A 1 205 ? -9.729 -10.702 -16.579 1.00 88.00 205 LYS A N 1
ATOM 1610 C CA . LYS A 1 205 ? -10.365 -9.368 -16.517 1.00 88.00 205 LYS A CA 1
ATOM 1611 C C . LYS A 1 205 ? -10.274 -8.697 -15.135 1.00 88.00 205 LYS A C 1
ATOM 1613 O O . LYS A 1 205 ? -10.224 -7.474 -15.063 1.00 88.00 205 LYS A O 1
ATOM 1618 N N . ASN A 1 206 ? -10.194 -9.474 -14.052 1.00 87.94 206 ASN A N 1
ATOM 1619 C CA . ASN A 1 206 ? -10.090 -8.972 -12.672 1.00 87.94 206 ASN A CA 1
ATOM 1620 C C . ASN A 1 206 ? -8.624 -8.827 -12.248 1.00 87.94 206 ASN A C 1
ATOM 1622 O O . ASN A 1 206 ? -8.193 -9.303 -11.197 1.00 87.94 206 ASN A O 1
ATOM 1626 N N . THR A 1 207 ? -7.820 -8.242 -13.128 1.00 92.25 207 THR A N 1
ATOM 1627 C CA . THR A 1 207 ? -6.397 -8.021 -12.907 1.00 92.25 207 THR A CA 1
ATOM 1628 C C . THR A 1 207 ? -6.087 -6.553 -13.125 1.00 92.25 207 THR A C 1
ATOM 1630 O O . THR A 1 207 ? -6.477 -5.959 -14.129 1.00 92.25 207 THR A O 1
ATOM 1633 N N . MET A 1 208 ? -5.382 -5.972 -12.162 1.00 95.19 208 MET A N 1
ATOM 1634 C CA . MET A 1 208 ? -4.820 -4.631 -12.278 1.00 95.19 208 MET A CA 1
ATOM 1635 C C . MET A 1 208 ? -3.302 -4.724 -12.335 1.00 95.19 208 MET A C 1
ATOM 1637 O O . MET A 1 208 ? -2.709 -5.749 -11.997 1.00 95.19 208 MET A O 1
ATOM 1641 N N . PHE A 1 209 ? -2.666 -3.645 -12.765 1.00 94.88 209 PHE A N 1
ATOM 1642 C CA . PHE A 1 209 ? -1.225 -3.588 -12.935 1.00 94.88 209 PHE A CA 1
ATOM 1643 C C . PHE A 1 209 ? -0.672 -2.436 -12.119 1.00 94.88 209 PHE A C 1
ATOM 1645 O O . PHE A 1 209 ? -1.217 -1.337 -12.156 1.00 94.88 209 PHE A O 1
ATOM 1652 N N . ALA A 1 210 ? 0.410 -2.679 -11.390 1.00 94.69 210 ALA A N 1
ATOM 1653 C CA . ALA A 1 210 ? 1.158 -1.626 -10.727 1.00 94.69 210 ALA A CA 1
ATOM 1654 C C . ALA A 1 210 ? 2.527 -1.476 -11.380 1.00 94.69 210 ALA A C 1
ATOM 1656 O O . ALA A 1 210 ? 3.190 -2.461 -11.705 1.00 94.69 210 ALA A O 1
ATOM 1657 N N . ARG A 1 211 ? 2.959 -0.232 -11.548 1.00 92.25 211 ARG A N 1
ATOM 1658 C CA . ARG A 1 211 ? 4.301 0.119 -11.993 1.00 92.25 211 ARG A CA 1
ATOM 1659 C C . ARG A 1 211 ? 4.975 0.918 -10.903 1.00 92.25 211 ARG A C 1
ATOM 1661 O O . ARG A 1 211 ? 4.440 1.938 -10.474 1.00 92.25 211 ARG A O 1
ATOM 1668 N N . VAL A 1 212 ? 6.146 0.452 -10.494 1.00 90.94 212 VAL A N 1
ATOM 1669 C CA . VAL A 1 212 ? 6.940 1.077 -9.439 1.00 90.94 212 VAL A CA 1
ATOM 1670 C C . VAL A 1 212 ? 8.275 1.500 -10.015 1.00 90.94 212 VAL A C 1
ATOM 1672 O O . VAL A 1 212 ? 9.001 0.675 -10.569 1.00 90.94 212 VAL A O 1
ATOM 1675 N N . LYS A 1 213 ? 8.588 2.781 -9.866 1.00 89.69 213 LYS A N 1
ATOM 1676 C CA . LYS A 1 213 ? 9.898 3.367 -10.132 1.00 89.69 213 LYS A CA 1
ATOM 1677 C C . LYS A 1 213 ? 10.511 3.799 -8.811 1.00 89.69 213 LYS A C 1
ATOM 1679 O O . LYS A 1 213 ? 9.813 4.373 -7.985 1.00 89.69 213 LYS A O 1
ATOM 1684 N N . ALA A 1 214 ? 11.792 3.517 -8.612 1.00 88.88 214 ALA A N 1
ATOM 1685 C CA . ALA A 1 214 ? 12.537 3.944 -7.434 1.00 88.88 214 ALA A CA 1
ATOM 1686 C C . ALA A 1 214 ? 13.682 4.854 -7.882 1.00 88.88 214 ALA A C 1
ATOM 1688 O O . ALA A 1 214 ? 14.417 4.513 -8.803 1.00 88.88 214 ALA A O 1
ATOM 1689 N N . THR A 1 215 ? 13.838 6.003 -7.239 1.00 85.38 215 THR A N 1
ATOM 1690 C CA . THR A 1 215 ? 14.868 7.001 -7.536 1.00 85.38 215 THR A CA 1
ATOM 1691 C C . THR A 1 215 ? 15.704 7.199 -6.289 1.00 85.38 215 THR A C 1
ATOM 1693 O O . THR A 1 215 ? 15.177 7.522 -5.228 1.00 85.38 215 THR A O 1
ATOM 1696 N N . TYR A 1 216 ? 17.011 6.981 -6.390 1.00 82.81 216 TYR A N 1
ATOM 1697 C CA . TYR A 1 216 ? 17.886 7.158 -5.237 1.00 82.81 216 TYR A CA 1
ATOM 1698 C C . TYR A 1 216 ? 18.080 8.648 -4.944 1.00 82.81 216 TYR A C 1
ATOM 1700 O O . TYR A 1 216 ? 18.437 9.407 -5.843 1.00 82.81 216 TYR A O 1
ATOM 1708 N N . THR A 1 217 ? 17.890 9.076 -3.693 1.00 81.25 217 THR A N 1
ATOM 1709 C CA . THR A 1 217 ? 17.963 10.506 -3.327 1.00 81.25 217 THR A CA 1
ATOM 1710 C C . THR A 1 217 ? 19.366 10.979 -2.945 1.00 81.25 217 THR A C 1
ATOM 1712 O O . THR A 1 217 ? 19.556 12.134 -2.574 1.00 81.25 217 THR A O 1
ATOM 1715 N N . GLY A 1 218 ? 20.380 10.111 -3.025 1.00 65.50 218 GLY A N 1
ATOM 1716 C CA . GLY A 1 218 ? 21.787 10.506 -2.877 1.00 65.50 218 GLY A CA 1
ATOM 1717 C C . GLY A 1 218 ? 22.283 10.679 -1.436 1.00 65.50 218 GLY A C 1
ATOM 1718 O O . GLY A 1 218 ? 23.490 10.735 -1.215 1.00 65.50 218 GLY A O 1
ATOM 1719 N N . VAL A 1 219 ? 21.406 10.691 -0.430 1.00 63.00 219 VAL A N 1
ATOM 1720 C CA . VAL A 1 219 ? 21.796 10.767 0.992 1.00 63.00 219 VAL A CA 1
ATOM 1721 C C . VAL A 1 219 ? 22.109 9.379 1.562 1.00 63.00 219 VAL A C 1
ATOM 1723 O O . VAL A 1 219 ? 21.443 8.880 2.465 1.00 63.00 219 VAL A O 1
ATOM 1726 N N . SER A 1 220 ? 23.158 8.726 1.052 1.00 54.34 220 SER A N 1
ATOM 1727 C CA . SER A 1 220 ? 23.752 7.597 1.780 1.00 54.34 220 SER A CA 1
ATOM 1728 C C . SER A 1 220 ? 24.639 8.138 2.890 1.00 54.34 220 SER A C 1
ATOM 1730 O O . SER A 1 220 ? 25.763 8.576 2.646 1.00 54.34 220 SER A O 1
ATOM 1732 N N . TYR A 1 221 ? 24.192 8.034 4.140 1.00 51.28 221 TYR A N 1
ATOM 1733 C CA . TYR A 1 221 ? 25.075 8.231 5.299 1.00 51.28 221 TYR A CA 1
ATOM 1734 C C . TYR A 1 221 ? 26.197 7.176 5.362 1.00 51.28 221 TYR A C 1
ATOM 1736 O O . TYR A 1 221 ? 27.127 7.300 6.151 1.00 51.28 221 TYR A O 1
ATOM 1744 N N . LEU A 1 222 ? 26.110 6.138 4.522 1.00 52.81 222 LEU A N 1
ATOM 1745 C CA . LEU A 1 222 ? 27.069 5.046 4.395 1.00 52.81 222 LEU A CA 1
ATOM 1746 C C . LEU A 1 222 ? 27.970 5.202 3.165 1.00 52.81 222 LEU A C 1
ATOM 1748 O O . LEU A 1 222 ? 28.424 4.193 2.618 1.00 52.81 222 LEU A O 1
ATOM 1752 N N . SER A 1 223 ? 28.240 6.442 2.730 1.00 55.12 223 SER A N 1
ATOM 1753 C CA . SER A 1 223 ? 29.405 6.728 1.888 1.00 55.12 223 SER A CA 1
ATOM 1754 C C . SER A 1 223 ? 30.603 6.085 2.568 1.00 55.12 223 SER A C 1
ATOM 1756 O O . SER A 1 223 ? 31.068 6.547 3.610 1.00 55.12 223 SER A O 1
ATOM 1758 N N . SER A 1 224 ? 31.018 4.937 2.034 1.00 55.75 224 SER A N 1
ATOM 1759 C CA . SER A 1 224 ? 32.170 4.210 2.543 1.00 55.75 224 SER A CA 1
ATOM 1760 C C . SER A 1 224 ? 33.313 5.219 2.585 1.00 55.75 224 SER A C 1
ATOM 1762 O O . SER A 1 224 ? 33.410 6.014 1.642 1.00 55.75 224 SER A O 1
ATOM 1764 N N . PRO A 1 225 ? 34.100 5.275 3.678 1.00 58.59 225 PRO A N 1
ATOM 1765 C CA . PRO A 1 225 ? 35.167 6.25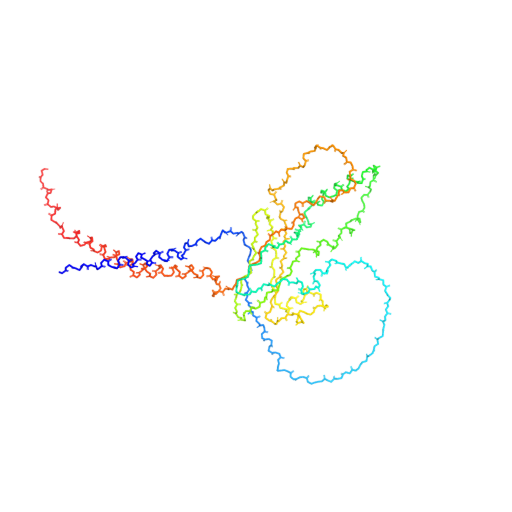5 3.789 1.00 58.59 225 PRO A CA 1
ATOM 1766 C C . PRO A 1 225 ? 35.957 6.231 2.480 1.00 58.59 225 PRO A C 1
ATOM 1768 O O . PRO A 1 225 ? 36.232 5.128 1.988 1.00 58.59 225 PRO A O 1
ATOM 1771 N N . PRO A 1 226 ? 36.219 7.407 1.869 1.00 57.19 226 PRO A N 1
ATOM 1772 C CA . PRO A 1 226 ? 36.904 7.480 0.586 1.00 57.19 226 PRO A CA 1
ATOM 1773 C C . PRO A 1 226 ? 38.116 6.564 0.691 1.00 57.19 226 PRO A C 1
ATOM 1775 O O . PRO A 1 226 ? 38.800 6.666 1.714 1.00 57.19 226 PRO A O 1
ATOM 1778 N N . PRO A 1 227 ? 38.323 5.627 -0.259 1.00 59.09 227 PRO A N 1
ATOM 1779 C CA . PRO A 1 227 ? 39.392 4.649 -0.159 1.00 59.09 227 PRO A CA 1
ATOM 1780 C C . PRO A 1 227 ? 40.662 5.438 0.100 1.00 59.09 227 PRO A C 1
ATOM 1782 O O . PRO A 1 227 ? 41.131 6.180 -0.763 1.00 59.09 227 PRO A O 1
ATOM 1785 N N . THR A 1 228 ? 41.129 5.387 1.347 1.00 59.25 228 THR A N 1
ATOM 1786 C CA . THR A 1 228 ? 42.303 6.122 1.781 1.00 59.25 228 THR A CA 1
ATOM 1787 C C . THR A 1 228 ? 43.387 5.729 0.809 1.00 59.25 228 THR A C 1
ATOM 1789 O O . THR A 1 228 ? 43.620 4.538 0.609 1.00 59.25 228 THR A O 1
ATOM 1792 N N . ALA A 1 229 ? 43.942 6.739 0.145 1.00 57.09 229 ALA A N 1
ATOM 1793 C CA . ALA A 1 229 ? 44.838 6.652 -0.993 1.00 57.09 229 ALA A CA 1
ATOM 1794 C C . ALA A 1 229 ? 46.191 6.021 -0.625 1.00 57.09 229 ALA A C 1
ATOM 1796 O O . ALA A 1 229 ? 47.248 6.591 -0.869 1.00 57.09 229 ALA A O 1
ATOM 1797 N N . THR A 1 230 ? 46.193 4.825 -0.042 1.00 56.41 230 THR A N 1
ATOM 1798 C CA . THR A 1 230 ? 47.369 3.964 0.044 1.00 56.41 230 THR A CA 1
ATOM 1799 C C . THR A 1 230 ? 47.424 3.152 -1.243 1.00 56.41 230 THR A C 1
ATOM 1801 O O . THR A 1 230 ? 47.235 1.942 -1.302 1.00 56.41 230 THR A O 1
ATOM 1804 N N . GLN A 1 231 ? 47.604 3.918 -2.313 1.00 53.25 231 GLN A N 1
ATOM 1805 C CA . GLN A 1 231 ? 47.769 3.496 -3.682 1.00 53.25 231 GLN A CA 1
ATOM 1806 C C . GLN A 1 231 ? 49.207 2.996 -3.845 1.00 53.25 231 GLN A C 1
ATOM 1808 O O . GLN A 1 231 ? 50.076 3.734 -4.292 1.00 53.25 231 GLN A O 1
ATOM 1813 N N . ASN A 1 232 ? 49.464 1.738 -3.492 1.00 53.06 232 ASN A N 1
ATOM 1814 C CA . ASN A 1 232 ? 50.600 1.029 -4.069 1.00 53.06 232 ASN A CA 1
ATOM 1815 C C . ASN A 1 232 ? 50.071 0.239 -5.264 1.00 53.06 232 ASN A C 1
ATOM 1817 O O . ASN A 1 232 ? 49.485 -0.831 -5.128 1.00 53.06 232 ASN A O 1
ATOM 1821 N N . GLN A 1 233 ? 50.213 0.877 -6.427 1.00 56.31 233 GLN A N 1
ATOM 1822 C CA . GLN A 1 233 ? 49.901 0.372 -7.757 1.00 56.31 233 GLN A CA 1
ATOM 1823 C C . GLN A 1 233 ? 50.577 -0.980 -8.003 1.00 56.31 233 GLN A C 1
ATOM 1825 O O . GLN A 1 233 ? 51.773 -1.048 -8.272 1.00 56.31 233 GLN A O 1
ATOM 1830 N N . SER A 1 234 ? 49.788 -2.046 -8.015 1.00 57.19 234 SER A N 1
ATOM 1831 C CA . SER A 1 234 ? 50.032 -3.186 -8.893 1.00 57.19 234 SER A CA 1
ATOM 1832 C C . SER A 1 234 ? 48.886 -3.232 -9.897 1.00 57.19 234 SER A C 1
ATOM 1834 O O . SER A 1 234 ? 47.709 -3.295 -9.552 1.00 57.19 234 SER A O 1
ATOM 1836 N N . GLN A 1 235 ? 49.281 -3.042 -11.144 1.00 55.09 235 GLN A N 1
ATOM 1837 C CA . GLN A 1 235 ? 48.496 -2.715 -12.318 1.00 55.09 235 GLN A CA 1
ATOM 1838 C C . GLN A 1 235 ? 47.755 -3.954 -12.844 1.00 55.09 235 GLN A C 1
ATOM 1840 O O . GLN A 1 235 ? 48.116 -4.486 -13.889 1.00 55.09 235 GLN A O 1
ATOM 1845 N N . ASP A 1 236 ? 46.725 -4.419 -12.136 1.00 61.00 236 ASP A N 1
ATOM 1846 C CA . ASP A 1 236 ? 45.827 -5.443 -12.676 1.00 61.00 236 ASP A CA 1
ATOM 1847 C C . ASP A 1 236 ? 44.776 -4.785 -13.575 1.00 61.00 236 ASP A C 1
ATOM 1849 O O . ASP A 1 236 ? 43.913 -4.018 -13.147 1.00 61.00 236 ASP A O 1
ATOM 1853 N N . LYS A 1 237 ? 44.895 -5.076 -14.873 1.00 64.56 237 LYS A N 1
ATOM 1854 C CA . LYS A 1 237 ? 44.130 -4.515 -15.998 1.00 64.56 237 LYS A CA 1
ATOM 1855 C C . LYS A 1 237 ? 42.685 -5.042 -16.084 1.00 64.56 237 LYS A C 1
ATOM 1857 O O . LYS A 1 237 ? 42.050 -4.887 -17.119 1.00 64.56 237 LYS A O 1
ATOM 1862 N N . ASP A 1 238 ? 42.182 -5.648 -15.011 1.00 65.75 238 ASP A N 1
ATOM 1863 C CA . ASP A 1 238 ? 40.880 -6.324 -14.955 1.00 65.75 238 ASP A CA 1
ATOM 1864 C C . ASP A 1 238 ? 39.965 -5.731 -13.867 1.00 65.75 238 ASP A C 1
ATOM 1866 O O . ASP A 1 238 ? 39.127 -6.405 -13.269 1.00 65.75 238 ASP A O 1
ATOM 1870 N N . SER A 1 239 ? 40.138 -4.438 -13.568 1.00 60.22 239 SER A N 1
ATOM 1871 C CA . SER A 1 239 ? 39.285 -3.726 -12.621 1.00 60.22 239 SER A CA 1
ATOM 1872 C C . SER A 1 239 ? 37.903 -3.489 -13.227 1.00 60.22 239 SER A C 1
ATOM 1874 O O . SER A 1 239 ? 37.641 -2.509 -13.926 1.00 60.22 239 SER A O 1
ATOM 1876 N N . THR A 1 240 ? 36.986 -4.407 -12.921 1.00 60.03 240 THR A N 1
ATOM 1877 C CA . THR A 1 240 ? 35.547 -4.189 -13.068 1.00 60.03 240 THR A CA 1
ATOM 1878 C C . THR A 1 240 ? 35.189 -2.824 -12.473 1.00 60.03 240 THR A C 1
ATOM 1880 O O . THR A 1 240 ? 35.614 -2.547 -11.344 1.00 60.03 240 THR A O 1
ATOM 1883 N N . PRO A 1 241 ? 34.437 -1.970 -13.192 1.00 61.84 241 PRO A N 1
ATOM 1884 C CA . PRO A 1 241 ? 34.033 -0.662 -12.699 1.00 61.84 241 PRO A CA 1
ATOM 1885 C C . PRO A 1 241 ? 33.453 -0.795 -11.294 1.00 61.84 241 PRO A C 1
ATOM 1887 O O . PRO A 1 241 ? 32.491 -1.532 -11.087 1.00 61.84 241 PRO A O 1
ATOM 1890 N N . VAL A 1 242 ? 34.070 -0.123 -10.322 1.00 60.44 242 VAL A N 1
ATOM 1891 C CA . VAL A 1 242 ? 33.562 -0.097 -8.950 1.00 60.44 242 VAL A CA 1
ATOM 1892 C C . VAL A 1 242 ? 32.203 0.594 -8.996 1.00 60.44 242 VAL A C 1
ATOM 1894 O O . VAL A 1 242 ? 32.122 1.806 -9.186 1.00 60.44 242 VAL A O 1
ATOM 1897 N N . GLU A 1 243 ? 31.147 -0.209 -8.892 1.00 62.06 243 GLU A N 1
ATOM 1898 C CA . GLU A 1 243 ? 29.762 0.236 -8.793 1.00 62.06 243 GLU A CA 1
ATOM 1899 C C . GLU A 1 243 ? 29.627 1.167 -7.583 1.00 62.06 243 GLU A C 1
ATOM 1901 O O . GLU A 1 243 ? 29.811 0.754 -6.431 1.00 62.06 243 GLU A O 1
ATOM 1906 N N . GLY A 1 244 ? 29.362 2.446 -7.850 1.00 65.44 244 GLY A N 1
ATOM 1907 C CA . GLY A 1 244 ? 29.142 3.431 -6.802 1.00 65.44 244 GLY A CA 1
ATOM 1908 C C . GLY A 1 244 ? 27.902 3.093 -5.964 1.00 65.44 244 GLY A C 1
ATOM 1909 O O . GLY A 1 244 ? 27.056 2.294 -6.380 1.00 65.44 244 GLY A O 1
ATOM 1910 N N . PRO A 1 245 ? 27.765 3.666 -4.753 1.00 64.12 245 PRO A N 1
ATOM 1911 C CA . PRO A 1 245 ? 26.566 3.485 -3.930 1.00 64.12 245 PRO A CA 1
ATOM 1912 C C . PRO A 1 245 ? 25.284 3.831 -4.693 1.00 64.12 245 PRO A C 1
ATOM 1914 O O . PRO A 1 245 ? 24.240 3.245 -4.418 1.00 64.12 245 PRO A O 1
ATOM 1917 N N . GLU A 1 246 ? 25.388 4.724 -5.672 1.00 62.78 246 GLU A N 1
ATOM 1918 C CA . GLU A 1 246 ? 24.323 5.104 -6.573 1.00 62.78 246 GLU A CA 1
ATOM 1919 C C . GLU A 1 246 ? 23.769 3.908 -7.368 1.00 62.78 246 GLU A C 1
ATOM 1921 O O . GLU A 1 246 ? 22.559 3.742 -7.413 1.00 62.78 246 GLU A O 1
ATOM 1926 N N . THR A 1 247 ? 24.583 2.995 -7.908 1.00 66.25 247 THR A N 1
ATOM 1927 C CA . THR A 1 247 ? 24.090 1.881 -8.748 1.00 66.25 247 THR A CA 1
ATOM 1928 C C . THR A 1 247 ? 23.509 0.714 -7.947 1.00 66.25 247 THR A C 1
ATOM 1930 O O . THR A 1 247 ? 23.054 -0.280 -8.526 1.00 66.25 247 THR A O 1
ATOM 1933 N N . ARG A 1 248 ? 23.513 0.802 -6.610 1.00 70.62 248 ARG A N 1
ATOM 1934 C CA . ARG A 1 248 ? 22.990 -0.259 -5.750 1.00 70.62 248 ARG A CA 1
ATOM 1935 C C . ARG A 1 248 ? 21.476 -0.295 -5.832 1.00 70.62 248 ARG A C 1
ATOM 1937 O O . ARG A 1 248 ? 20.789 0.686 -5.572 1.00 70.62 248 ARG A O 1
ATOM 1944 N N . ALA A 1 249 ? 20.956 -1.475 -6.134 1.00 77.94 249 ALA A N 1
ATOM 1945 C CA . ALA A 1 249 ? 19.524 -1.680 -6.154 1.00 77.94 249 ALA A CA 1
ATOM 1946 C C . ALA A 1 249 ? 18.913 -1.472 -4.758 1.00 77.94 249 ALA A C 1
ATOM 1948 O O . ALA A 1 249 ? 19.408 -2.020 -3.768 1.00 77.94 249 ALA A O 1
ATOM 1949 N N . ILE A 1 250 ? 17.831 -0.698 -4.699 1.00 82.19 250 ILE A N 1
ATOM 1950 C CA . ILE A 1 250 ? 17.143 -0.349 -3.459 1.00 82.19 250 ILE A CA 1
ATOM 1951 C C . ILE A 1 250 ? 16.238 -1.519 -3.070 1.00 82.19 250 ILE A C 1
ATOM 1953 O O . ILE A 1 250 ? 15.365 -1.886 -3.862 1.00 82.19 250 ILE A O 1
ATOM 1957 N N . PRO A 1 251 ? 16.427 -2.117 -1.880 1.00 86.06 251 PRO A N 1
ATOM 1958 C CA . PRO A 1 251 ? 15.505 -3.114 -1.372 1.00 86.06 251 PRO A CA 1
ATOM 1959 C C . PRO A 1 251 ? 14.187 -2.454 -0.943 1.00 86.06 251 PRO A C 1
ATOM 1961 O O . PRO A 1 251 ? 14.198 -1.515 -0.150 1.00 86.06 251 PRO A O 1
ATOM 1964 N N . TYR A 1 252 ? 13.051 -2.972 -1.396 1.00 89.12 252 TYR A N 1
ATOM 1965 C CA . TYR A 1 252 ? 11.732 -2.603 -0.872 1.00 89.12 252 TYR A CA 1
ATOM 1966 C C . TYR A 1 252 ? 10.792 -3.807 -0.814 1.00 89.12 252 TYR A C 1
ATOM 1968 O O . TYR A 1 252 ? 11.042 -4.856 -1.410 1.00 89.12 252 TYR A O 1
ATOM 1976 N N . ASN A 1 253 ? 9.704 -3.633 -0.072 1.00 89.56 253 ASN A N 1
ATOM 1977 C CA . ASN A 1 253 ? 8.596 -4.565 0.046 1.00 89.56 253 ASN A CA 1
ATOM 1978 C C . ASN A 1 253 ? 7.337 -3.903 -0.507 1.00 89.56 253 ASN A C 1
ATOM 1980 O O . ASN A 1 253 ? 7.044 -2.755 -0.167 1.00 89.56 253 ASN A O 1
ATOM 1984 N N . LEU A 1 254 ? 6.579 -4.644 -1.310 1.00 91.38 254 LEU A N 1
ATOM 1985 C CA . LEU A 1 254 ? 5.233 -4.255 -1.720 1.00 91.38 254 LEU A CA 1
ATOM 1986 C C . LEU A 1 254 ? 4.211 -5.004 -0.879 1.00 91.38 254 LEU A C 1
ATOM 1988 O O . LEU A 1 254 ? 4.302 -6.223 -0.716 1.00 91.38 254 LEU A O 1
ATOM 1992 N N . VAL A 1 255 ? 3.238 -4.261 -0.365 1.00 90.94 255 VAL A N 1
ATOM 1993 C CA . VAL A 1 255 ? 2.144 -4.792 0.443 1.00 90.94 255 VAL A CA 1
ATOM 1994 C C . VAL A 1 255 ? 0.831 -4.388 -0.201 1.00 90.94 255 VAL A C 1
ATOM 1996 O O . VAL A 1 255 ? 0.563 -3.201 -0.359 1.00 90.94 255 VAL A O 1
ATOM 1999 N N . LEU A 1 256 ? 0.014 -5.373 -0.561 1.00 93.44 256 LEU A N 1
ATOM 2000 C CA . LEU A 1 256 ? -1.348 -5.155 -1.039 1.00 93.44 256 LEU A CA 1
ATOM 2001 C C . LEU A 1 256 ? -2.329 -5.527 0.078 1.00 93.44 256 LEU A C 1
ATOM 2003 O O . LEU A 1 256 ? -2.363 -6.681 0.510 1.00 93.44 256 LEU A O 1
ATOM 2007 N N . GLU A 1 257 ? -3.121 -4.560 0.540 1.00 91.56 257 GLU A N 1
ATOM 2008 C CA . GLU A 1 257 ? -4.126 -4.742 1.591 1.00 91.56 257 GLU A CA 1
ATOM 2009 C C . GLU A 1 257 ? -5.527 -4.415 1.080 1.00 91.56 257 GLU A C 1
ATOM 2011 O O . GLU A 1 257 ? -5.759 -3.375 0.467 1.00 91.56 257 GLU A O 1
ATOM 2016 N N . ARG A 1 258 ? -6.502 -5.270 1.393 1.00 93.00 258 ARG A N 1
ATOM 2017 C CA . ARG A 1 258 ? -7.920 -4.932 1.227 1.00 93.00 258 ARG A CA 1
ATOM 2018 C C . ARG A 1 258 ? -8.364 -3.929 2.298 1.00 93.00 258 ARG A C 1
ATOM 2020 O O . ARG A 1 258 ? -8.106 -4.125 3.490 1.00 93.00 258 ARG A O 1
ATOM 2027 N N . LEU A 1 259 ? -9.086 -2.895 1.878 1.00 92.62 259 LEU A N 1
ATOM 2028 C CA . LEU A 1 259 ? -9.704 -1.905 2.755 1.00 92.62 259 LEU A CA 1
ATOM 2029 C C . LEU A 1 259 ? -11.159 -2.284 3.044 1.00 92.62 259 LEU A C 1
ATOM 2031 O O . LEU A 1 259 ? -11.949 -2.539 2.136 1.00 92.62 259 LEU A O 1
ATOM 2035 N N . TYR A 1 260 ? -11.529 -2.257 4.321 1.00 92.00 260 TYR A N 1
ATOM 2036 C CA . TYR A 1 260 ? -12.903 -2.449 4.777 1.00 92.00 260 TYR A CA 1
ATOM 2037 C C . TYR A 1 260 ? -13.458 -1.086 5.177 1.00 92.00 260 TYR A C 1
ATOM 2039 O O . TYR A 1 260 ? -12.912 -0.437 6.065 1.00 92.00 260 TYR A O 1
ATOM 2047 N N . PHE A 1 261 ? -14.515 -0.622 4.505 1.00 91.25 261 PHE A N 1
ATOM 2048 C CA . PHE A 1 261 ? -15.058 0.733 4.696 1.00 91.25 261 PHE A CA 1
ATOM 2049 C C . PHE A 1 261 ? -14.017 1.848 4.475 1.00 91.25 261 PHE A C 1
ATOM 2051 O O . PHE A 1 261 ? -14.008 2.835 5.202 1.00 91.25 261 PHE A O 1
ATOM 2058 N N . HIS A 1 262 ? -13.125 1.688 3.488 1.00 90.31 262 HIS A N 1
ATOM 2059 C CA . HIS A 1 262 ? -11.981 2.584 3.236 1.00 90.31 262 HIS A CA 1
ATOM 2060 C C . HIS A 1 262 ? -10.950 2.661 4.382 1.00 90.31 262 HIS A C 1
ATOM 2062 O O . HIS A 1 262 ? -10.092 3.541 4.383 1.00 90.31 262 HIS A O 1
ATOM 2068 N N . ILE A 1 263 ? -10.998 1.734 5.345 1.00 89.94 263 ILE A N 1
ATOM 2069 C CA . ILE A 1 263 ? -10.076 1.660 6.483 1.00 89.94 263 ILE A CA 1
ATOM 2070 C C . ILE A 1 263 ? -9.292 0.339 6.393 1.00 89.94 263 ILE A C 1
ATOM 2072 O O . ILE A 1 263 ? -9.889 -0.714 6.140 1.00 89.94 263 ILE A O 1
ATOM 2076 N N . PRO A 1 264 ? -7.960 0.339 6.595 1.00 90.00 264 PRO A N 1
ATOM 2077 C CA . PRO A 1 264 ? -7.193 -0.899 6.602 1.00 90.00 264 PRO A CA 1
ATOM 2078 C C . PRO A 1 264 ? -7.628 -1.784 7.769 1.00 90.00 264 PRO A C 1
ATOM 2080 O O . PRO A 1 264 ? -7.957 -1.302 8.854 1.00 90.00 264 PRO A O 1
ATOM 2083 N N . TYR A 1 265 ? -7.604 -3.100 7.565 1.00 85.69 265 TYR A N 1
ATOM 2084 C CA . TYR A 1 265 ? -8.110 -4.066 8.545 1.00 85.69 265 TYR A CA 1
ATOM 2085 C C . TYR A 1 265 ? -7.478 -3.906 9.942 1.00 85.69 265 TYR A C 1
ATOM 2087 O O . TYR A 1 265 ? -8.154 -4.058 10.960 1.00 85.69 265 TYR A O 1
ATOM 2095 N N . GLN A 1 266 ? -6.197 -3.527 10.006 1.00 86.00 266 GLN A N 1
ATOM 2096 C CA . GLN A 1 266 ? -5.510 -3.233 11.268 1.00 86.00 266 GLN A CA 1
ATOM 2097 C C . GLN A 1 266 ? -6.131 -2.037 12.009 1.00 86.00 266 GLN A C 1
ATOM 2099 O O . GLN A 1 266 ? -6.390 -2.120 13.210 1.00 86.00 266 GLN A O 1
ATOM 2104 N N . ALA A 1 267 ? -6.441 -0.951 11.295 1.00 89.00 267 ALA A N 1
ATOM 2105 C CA . ALA A 1 267 ? -7.093 0.218 11.878 1.00 89.00 267 ALA A CA 1
ATOM 2106 C C . ALA A 1 267 ? -8.556 -0.066 12.252 1.00 89.00 267 ALA A C 1
ATOM 2108 O O . ALA A 1 267 ? -9.041 0.476 13.242 1.00 89.00 267 ALA A O 1
ATOM 2109 N N . LEU A 1 268 ? -9.241 -0.967 11.537 1.00 87.31 268 LEU A N 1
ATOM 2110 C CA . LEU A 1 268 ? -10.594 -1.398 11.897 1.00 87.31 268 LEU A CA 1
ATOM 2111 C C . LEU A 1 268 ? -10.625 -2.091 13.270 1.00 87.31 268 LEU A C 1
ATOM 2113 O O . LEU A 1 268 ? -11.512 -1.809 14.075 1.00 87.31 268 LEU A O 1
ATOM 2117 N N . LYS A 1 269 ? -9.638 -2.950 13.574 1.00 86.19 269 LYS A N 1
ATOM 2118 C CA . LYS A 1 269 ? -9.508 -3.578 14.905 1.00 86.19 269 LYS A CA 1
ATOM 2119 C C . LYS A 1 269 ? -9.332 -2.535 16.006 1.00 86.19 269 LYS A C 1
ATOM 2121 O O . LYS A 1 269 ? -9.999 -2.615 17.036 1.00 86.19 269 LYS A O 1
ATOM 2126 N N . LEU A 1 270 ? -8.469 -1.547 15.771 1.00 87.31 270 LEU A N 1
ATOM 2127 C CA . LEU A 1 270 ? -8.245 -0.451 16.712 1.00 87.31 270 LEU A CA 1
ATOM 2128 C C . LEU A 1 270 ? -9.517 0.385 16.911 1.00 87.31 270 LEU A C 1
ATOM 2130 O O . LEU A 1 270 ? -9.900 0.658 18.046 1.00 87.31 270 LEU A O 1
ATOM 2134 N N . ALA A 1 271 ? -10.207 0.740 15.825 1.00 87.31 271 ALA A N 1
ATOM 2135 C CA . ALA A 1 271 ? -11.453 1.498 15.876 1.00 87.31 271 ALA A CA 1
ATOM 2136 C C . ALA A 1 271 ? -12.543 0.754 16.665 1.00 87.31 271 ALA A C 1
ATOM 2138 O O . ALA A 1 271 ? -13.196 1.351 17.521 1.00 87.31 271 ALA A O 1
ATOM 2139 N N . ALA A 1 272 ? -12.697 -0.555 16.440 1.00 85.94 272 ALA A N 1
ATOM 2140 C CA . ALA A 1 272 ? -13.632 -1.391 17.189 1.00 85.94 272 ALA A CA 1
ATOM 2141 C C . ALA A 1 272 ? -13.299 -1.426 18.689 1.00 85.94 272 ALA A C 1
ATOM 2143 O O . ALA A 1 272 ? -14.197 -1.341 19.528 1.00 85.94 272 ALA A O 1
ATOM 2144 N N . ALA A 1 273 ? -12.014 -1.494 19.041 1.00 86.69 273 ALA A N 1
ATOM 2145 C CA . ALA A 1 273 ? -11.588 -1.471 20.433 1.00 86.69 273 ALA A CA 1
ATOM 2146 C C . ALA A 1 273 ? -11.835 -0.113 21.111 1.00 86.69 273 ALA A C 1
ATOM 2148 O O . ALA A 1 273 ? -12.304 -0.078 22.248 1.00 86.69 273 ALA A O 1
ATOM 2149 N N . ILE A 1 274 ? -11.588 1.001 20.411 1.00 87.31 274 ILE A N 1
ATOM 2150 C CA . ILE A 1 274 ? -11.917 2.348 20.901 1.00 87.31 274 ILE A CA 1
ATOM 2151 C C . ILE A 1 274 ? -13.428 2.476 21.112 1.00 87.31 274 ILE A C 1
ATOM 2153 O O . ILE A 1 274 ? -13.861 2.920 22.173 1.00 87.31 274 ILE A O 1
ATOM 2157 N N . ALA A 1 275 ? -14.238 2.044 20.141 1.00 86.88 275 ALA A N 1
ATOM 2158 C CA . ALA A 1 275 ? -15.694 2.077 20.253 1.00 86.88 275 ALA A CA 1
ATOM 2159 C C . ALA A 1 275 ? -16.185 1.275 21.468 1.00 86.88 275 ALA A C 1
ATOM 2161 O O . ALA A 1 275 ? -17.003 1.766 22.246 1.00 86.88 275 ALA A O 1
ATOM 2162 N N . LEU A 1 276 ? -15.634 0.077 21.687 1.00 86.94 276 LEU A N 1
ATOM 2163 C CA . LEU A 1 276 ? -15.938 -0.737 22.861 1.00 86.94 276 LEU A CA 1
ATOM 2164 C C . LEU A 1 276 ? -15.545 -0.027 24.164 1.00 86.94 276 LEU A C 1
ATOM 2166 O O . LEU A 1 276 ? -16.348 0.025 25.095 1.00 86.94 276 LEU A O 1
ATOM 2170 N N . ALA A 1 277 ? -14.347 0.558 24.229 1.00 87.19 277 ALA A N 1
ATOM 2171 C CA . ALA A 1 277 ? -13.887 1.303 25.398 1.00 87.19 277 ALA A CA 1
ATOM 2172 C C . ALA A 1 277 ? -14.795 2.504 25.713 1.00 87.19 277 ALA A C 1
ATOM 2174 O O . ALA A 1 277 ? -15.110 2.741 26.877 1.00 87.19 277 ALA A O 1
ATOM 2175 N N . VAL A 1 278 ? -15.274 3.218 24.690 1.00 90.88 278 VAL A N 1
ATOM 2176 C CA . VAL A 1 278 ? -16.235 4.323 24.836 1.00 90.88 278 VAL A CA 1
ATOM 2177 C C . VAL A 1 278 ? -17.568 3.812 25.377 1.00 90.88 278 VAL A C 1
ATOM 2179 O O . VAL A 1 278 ? -18.057 4.342 26.372 1.00 90.88 278 VAL A O 1
ATOM 2182 N N . VAL A 1 279 ? -18.140 2.756 24.791 1.00 90.31 279 VAL A N 1
ATOM 2183 C CA . VAL A 1 279 ? -19.413 2.175 25.259 1.00 90.31 279 VAL A CA 1
ATOM 2184 C C . VAL A 1 279 ? -19.306 1.721 26.714 1.00 90.31 279 VAL A C 1
ATOM 2186 O O . VAL A 1 279 ? -20.197 1.993 27.516 1.00 90.31 279 VAL A O 1
ATOM 2189 N N . VAL A 1 280 ? -18.196 1.083 27.085 1.00 86.69 280 VAL A N 1
ATOM 2190 C CA . VAL A 1 280 ? -17.943 0.638 28.459 1.00 86.69 280 VAL A CA 1
ATOM 2191 C C . VAL A 1 280 ? -17.741 1.831 29.403 1.00 86.69 280 VAL A C 1
ATOM 2193 O O . VAL A 1 280 ? -18.339 1.877 30.479 1.00 86.69 280 VAL A O 1
ATOM 2196 N N . GLY A 1 281 ? -16.945 2.823 29.005 1.00 87.38 281 GLY A N 1
ATOM 2197 C CA . GLY A 1 281 ? -16.669 4.020 29.800 1.00 87.38 281 GLY A CA 1
ATOM 2198 C C . GLY A 1 281 ? -17.920 4.860 30.061 1.00 87.38 281 GLY A C 1
ATOM 2199 O O . GLY A 1 281 ? -18.192 5.221 31.205 1.00 87.38 281 GLY A O 1
ATOM 2200 N N . PHE A 1 282 ? -18.728 5.115 29.032 1.00 94.00 282 PHE A N 1
ATOM 2201 C CA . PHE A 1 282 ? -19.983 5.857 29.169 1.00 94.00 282 PHE A CA 1
ATOM 2202 C C . PHE A 1 282 ? -21.083 5.035 29.843 1.00 94.00 282 PHE A C 1
ATOM 2204 O O . PHE A 1 282 ? -21.823 5.572 30.662 1.00 94.00 282 PHE A O 1
ATOM 2211 N N . GLY A 1 283 ? -21.186 3.740 29.537 1.00 90.88 283 GLY A N 1
ATOM 2212 C CA . GLY A 1 283 ? -22.219 2.870 30.098 1.00 90.88 283 GLY A CA 1
ATOM 2213 C C . GLY A 1 283 ? -22.007 2.536 31.575 1.00 90.88 283 GLY A C 1
ATOM 2214 O O . GLY A 1 283 ? -22.979 2.414 32.317 1.00 90.88 283 GLY A O 1
ATOM 2215 N N . TYR A 1 284 ? -20.753 2.418 32.020 1.00 88.44 284 TYR A N 1
ATOM 2216 C CA . TYR A 1 284 ? -20.427 1.977 33.381 1.00 88.44 284 TYR A CA 1
ATOM 2217 C C . TYR A 1 284 ? -19.614 2.996 34.173 1.00 88.44 284 TYR A C 1
ATOM 2219 O O . TYR A 1 284 ? -19.955 3.284 35.322 1.00 88.44 284 TYR A O 1
ATOM 2227 N N . GLY A 1 285 ? -18.572 3.567 33.568 1.00 89.00 285 GLY A N 1
ATOM 2228 C CA . GLY A 1 285 ? -17.699 4.533 34.237 1.00 89.00 285 GLY A CA 1
ATOM 2229 C C . GLY A 1 285 ? -18.458 5.785 34.676 1.00 89.00 285 GLY A C 1
ATOM 2230 O O . GLY A 1 285 ? -18.440 6.137 35.855 1.00 89.00 285 GLY A O 1
ATOM 2231 N N . VAL A 1 286 ? -19.197 6.414 33.757 1.00 94.81 286 VAL A N 1
ATOM 2232 C CA . VAL A 1 286 ? -19.932 7.660 34.042 1.00 94.81 286 VAL A CA 1
ATOM 2233 C C . VAL A 1 286 ? -20.994 7.476 35.143 1.00 94.81 286 VAL A C 1
ATOM 2235 O O . VAL A 1 286 ? -20.964 8.241 36.111 1.00 94.81 286 VAL A O 1
ATOM 2238 N N . PRO A 1 287 ? -21.889 6.464 35.106 1.00 95.12 287 PRO A N 1
ATOM 2239 C CA . PRO A 1 287 ? -22.850 6.247 36.188 1.00 95.12 287 PRO A CA 1
ATOM 2240 C C . PRO A 1 287 ? -22.199 5.935 37.536 1.00 95.12 287 PRO A C 1
ATOM 2242 O O . PRO A 1 287 ? -22.730 6.338 38.571 1.00 95.12 287 PRO A O 1
ATOM 2245 N N . MET A 1 288 ? -21.066 5.225 37.545 1.00 93.44 288 MET A N 1
ATOM 2246 C CA . MET A 1 288 ? -20.340 4.913 38.776 1.00 93.44 288 MET A CA 1
ATOM 2247 C C . MET A 1 288 ? -19.792 6.183 39.430 1.00 93.44 288 MET A C 1
ATOM 2249 O O . MET A 1 288 ? -20.052 6.416 40.611 1.00 93.44 288 MET A O 1
ATOM 2253 N N . VAL A 1 289 ? -19.112 7.035 38.657 1.00 95.62 289 VAL A N 1
ATOM 2254 C CA . VAL A 1 289 ? -18.596 8.326 39.138 1.00 95.62 289 VAL A CA 1
ATOM 2255 C C . VAL A 1 289 ? -19.741 9.223 39.601 1.00 95.62 289 VAL A C 1
ATOM 2257 O O . VAL A 1 289 ? -19.677 9.793 40.685 1.00 95.62 289 VAL A O 1
ATOM 2260 N N . HIS A 1 290 ? -20.834 9.294 38.839 1.00 96.88 290 HIS A N 1
ATOM 2261 C CA . HIS A 1 290 ? -21.999 10.089 39.219 1.00 96.88 290 HIS A CA 1
ATOM 2262 C C . HIS A 1 290 ? -22.625 9.617 40.543 1.00 96.88 290 HIS A C 1
ATOM 2264 O O . HIS A 1 290 ? -22.983 10.433 41.392 1.00 96.88 290 HIS A O 1
ATOM 2270 N N . ARG A 1 291 ? -22.740 8.298 40.758 1.00 95.31 291 ARG A N 1
ATOM 2271 C CA . ARG A 1 291 ? -23.222 7.738 42.033 1.00 95.31 291 ARG A CA 1
ATOM 2272 C C . ARG A 1 291 ? -22.290 8.080 43.192 1.00 95.31 291 ARG A C 1
ATOM 2274 O O . ARG A 1 291 ? -22.785 8.432 44.256 1.00 95.31 291 ARG A O 1
ATOM 2281 N N . PHE A 1 292 ? -20.981 8.003 42.975 1.00 95.44 292 PHE A N 1
ATOM 2282 C CA . PHE A 1 292 ? -19.975 8.333 43.980 1.00 95.44 292 PHE A CA 1
ATOM 2283 C C . PHE A 1 292 ? -20.022 9.817 44.375 1.00 95.44 292 PHE A C 1
ATOM 2285 O O . PHE A 1 292 ? -20.119 10.140 45.554 1.00 95.44 292 PHE A O 1
ATOM 2292 N N . LEU A 1 293 ? -20.075 10.724 43.394 1.00 96.06 293 LEU A N 1
ATOM 2293 C CA . LEU A 1 293 ? -20.216 12.163 43.645 1.00 96.06 293 LEU A CA 1
ATOM 2294 C C . LEU A 1 293 ? -21.515 12.493 44.392 1.00 96.06 293 LEU A C 1
ATOM 2296 O O . LEU A 1 293 ? -21.526 13.332 45.290 1.00 96.06 293 LEU A O 1
ATOM 2300 N N . LYS A 1 294 ? -22.612 11.798 44.068 1.00 95.88 294 LYS A N 1
ATOM 2301 C CA . LYS A 1 294 ? -23.883 11.968 44.780 1.00 95.88 294 LYS A CA 1
ATOM 2302 C C . LYS A 1 294 ? -23.795 11.535 46.249 1.00 95.88 294 LYS A C 1
ATOM 2304 O O . LYS A 1 294 ? -24.479 12.128 47.072 1.00 95.88 294 LYS A O 1
ATOM 2309 N N . GLN A 1 295 ? -22.991 10.521 46.574 1.00 95.06 295 GLN A N 1
ATOM 2310 C CA . GLN A 1 295 ? -22.784 10.086 47.961 1.00 95.06 295 GLN A CA 1
ATOM 2311 C C . GLN A 1 295 ? -22.015 11.136 48.768 1.00 95.06 295 GLN A C 1
ATOM 2313 O O . GLN A 1 295 ? -22.472 11.499 49.844 1.00 95.06 295 GLN A O 1
ATOM 2318 N N . ILE A 1 296 ? -20.939 11.697 48.208 1.00 94.94 296 ILE A N 1
ATOM 2319 C CA . ILE A 1 296 ? -20.150 12.756 48.863 1.00 94.94 296 ILE A CA 1
ATOM 2320 C C . ILE A 1 296 ? -21.018 13.987 49.161 1.00 94.94 296 ILE A C 1
ATOM 2322 O O . ILE A 1 296 ? -21.028 14.483 50.283 1.00 94.94 296 ILE A O 1
ATOM 2326 N N . ASN A 1 297 ? -21.823 14.432 48.191 1.00 93.69 297 ASN A N 1
ATOM 2327 C CA . ASN A 1 297 ? -22.704 15.588 48.390 1.00 93.69 297 ASN A CA 1
ATOM 2328 C C . ASN A 1 297 ? -23.775 15.366 49.473 1.00 93.69 297 ASN A C 1
ATOM 2330 O O . ASN A 1 297 ? -24.240 16.329 50.077 1.00 93.69 297 ASN A O 1
ATOM 2334 N N . LEU A 1 298 ? -24.211 14.121 49.697 1.00 93.62 298 LEU A N 1
ATOM 2335 C CA . LEU A 1 298 ? -25.177 13.811 50.756 1.00 93.62 298 LEU A CA 1
ATOM 2336 C C . LEU A 1 298 ? -24.522 13.852 52.142 1.00 93.62 298 LEU A C 1
ATOM 2338 O O . LEU A 1 298 ? -25.133 14.370 53.071 1.00 93.62 298 LEU A O 1
ATOM 2342 N N . GLU A 1 299 ? -23.283 13.370 52.269 1.00 90.81 299 GLU A N 1
ATOM 2343 C CA . GLU A 1 299 ? -22.530 13.404 53.530 1.00 90.81 299 GLU A CA 1
ATOM 2344 C C . GLU A 1 299 ? -22.190 14.839 53.968 1.00 90.81 299 GLU A C 1
ATOM 2346 O O . GLU A 1 299 ? -22.247 15.151 55.157 1.00 90.81 299 GLU A O 1
ATOM 2351 N N . GLU A 1 300 ? -21.908 15.742 53.024 1.00 85.88 300 GLU A N 1
ATOM 2352 C CA . GLU A 1 300 ? -21.673 17.160 53.335 1.00 85.88 300 GLU A CA 1
ATOM 2353 C C . GLU A 1 300 ? -22.953 17.904 53.756 1.00 85.88 300 GLU A C 1
ATOM 2355 O O . GLU A 1 300 ? -22.902 18.807 54.592 1.00 85.88 300 GLU A O 1
ATOM 2360 N N . GLY A 1 301 ? -24.113 17.521 53.214 1.00 81.62 301 GLY A N 1
ATOM 2361 C CA . GLY A 1 301 ? -25.393 18.169 53.518 1.00 81.62 301 GLY A CA 1
ATOM 2362 C C . GLY A 1 301 ? -25.970 17.830 54.898 1.00 81.62 301 GLY A C 1
ATOM 2363 O O . GLY A 1 301 ? -26.748 18.612 55.442 1.00 81.62 301 GLY A O 1
ATOM 2364 N N . GLU A 1 302 ? -25.597 16.689 55.482 1.00 77.00 302 GLU A N 1
ATOM 2365 C CA . GLU A 1 302 ? -26.175 16.191 56.740 1.00 77.00 302 GLU A CA 1
ATOM 2366 C C . GLU A 1 302 ? -25.455 16.710 57.999 1.00 77.00 302 GLU A C 1
ATOM 2368 O O . GLU A 1 302 ? -25.885 16.428 59.117 1.00 77.00 302 GLU A O 1
ATOM 2373 N N . ASN A 1 303 ? -24.405 17.530 57.846 1.00 72.12 303 ASN A N 1
ATOM 2374 C CA . ASN A 1 303 ? -23.641 18.087 58.968 1.00 72.12 303 ASN A CA 1
ATOM 2375 C C . ASN A 1 303 ? -23.718 19.631 59.095 1.00 72.12 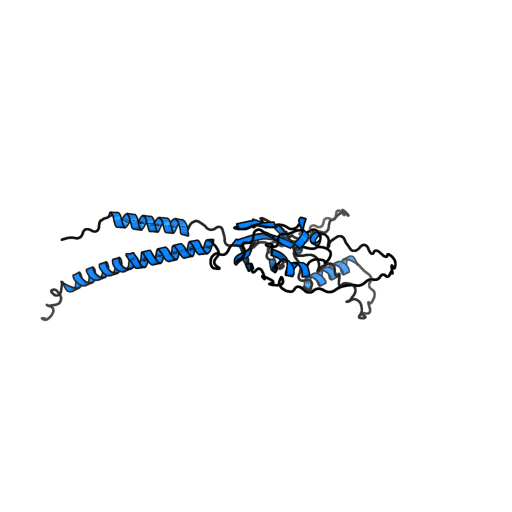303 ASN A C 1
ATOM 2377 O O . ASN A 1 303 ? -22.685 20.300 59.164 1.00 72.12 303 ASN A O 1
ATOM 2381 N N . PRO A 1 304 ? -24.916 20.249 59.176 1.00 64.06 304 PRO A N 1
ATOM 2382 C CA . PRO A 1 304 ? -25.046 21.700 59.352 1.00 64.06 304 PRO A CA 1
ATOM 2383 C C . PRO A 1 304 ? -24.667 22.196 60.765 1.00 64.06 304 PRO A C 1
ATOM 2385 O O . PRO A 1 304 ? -24.731 23.393 61.032 1.00 64.06 304 PRO A O 1
ATOM 2388 N N . ALA A 1 305 ? -24.290 21.309 61.693 1.00 62.53 305 ALA A N 1
ATOM 2389 C CA . ALA A 1 305 ? -24.286 21.604 63.127 1.00 62.53 305 ALA A CA 1
ATOM 2390 C C . ALA A 1 305 ? -22.974 22.169 63.712 1.00 62.53 305 ALA A C 1
ATOM 2392 O O . ALA A 1 305 ? -22.944 22.464 64.903 1.00 62.53 305 ALA A O 1
ATOM 2393 N N . VAL A 1 306 ? -21.889 22.341 62.942 1.00 60.94 306 VAL A N 1
ATOM 2394 C CA . VAL A 1 306 ? -20.568 22.695 63.528 1.00 60.94 306 VAL A CA 1
ATOM 2395 C C . VAL A 1 306 ? -20.078 24.113 63.184 1.00 60.94 306 VAL A C 1
ATOM 2397 O O . VAL A 1 306 ? -19.093 24.585 63.750 1.00 60.94 306 VAL A O 1
ATOM 2400 N N . ILE A 1 307 ? -20.790 24.871 62.344 1.00 59.81 307 ILE A N 1
ATOM 2401 C CA . ILE A 1 307 ? -20.442 26.274 62.041 1.00 59.81 307 ILE A CA 1
ATOM 2402 C C . ILE A 1 307 ? -21.426 27.205 62.749 1.00 59.81 307 ILE A C 1
ATOM 2404 O O . ILE A 1 307 ? -22.240 27.883 62.131 1.00 59.81 307 ILE A O 1
ATOM 2408 N N . GLY A 1 308 ? -21.388 27.205 64.077 1.00 65.00 308 GLY A N 1
ATOM 2409 C CA . GLY A 1 308 ? -22.346 27.977 64.856 1.00 65.00 308 GLY A CA 1
ATOM 2410 C C . GLY A 1 308 ? -21.972 28.162 66.313 1.00 65.00 308 GLY A C 1
ATOM 2411 O O . GLY A 1 308 ? -22.844 27.975 67.140 1.00 65.00 308 GLY A O 1
ATOM 2412 N N . ASP A 1 309 ? -20.715 28.505 66.633 1.00 58.00 309 ASP A N 1
ATOM 2413 C CA . ASP A 1 309 ? -20.427 29.233 67.884 1.00 58.00 309 ASP A CA 1
ATOM 2414 C C . ASP A 1 309 ? -19.017 29.859 67.932 1.00 58.00 309 ASP A C 1
ATOM 2416 O O . ASP A 1 309 ? -18.139 29.494 68.711 1.00 58.00 309 ASP A O 1
ATOM 2420 N N . LYS A 1 310 ? -18.766 30.844 67.062 1.00 57.97 310 LYS A N 1
ATOM 2421 C CA . LYS A 1 310 ? -17.664 31.807 67.255 1.00 57.97 310 LYS A CA 1
ATOM 2422 C C . LYS A 1 310 ? -18.186 33.235 67.125 1.00 57.97 310 LYS A C 1
ATOM 2424 O O . LYS A 1 310 ? -17.817 33.971 66.216 1.00 57.97 310 LYS A O 1
ATOM 2429 N N . LYS A 1 311 ? -19.078 33.616 68.039 1.00 61.78 311 LYS A N 1
ATOM 2430 C CA . LYS A 1 311 ? -19.402 35.016 68.344 1.00 61.78 311 LYS A CA 1
ATOM 2431 C C . LYS A 1 311 ? -19.573 35.185 69.851 1.00 61.78 311 LYS A C 1
ATOM 2433 O O . LYS A 1 311 ? -20.690 35.261 70.333 1.00 61.78 311 LYS A O 1
ATOM 2438 N N . SER A 1 312 ? -18.455 35.283 70.560 1.00 58.75 312 SER A N 1
ATOM 2439 C CA . SER A 1 312 ? -18.318 36.130 71.753 1.00 58.75 312 SER A CA 1
ATOM 2440 C C . SER A 1 312 ? -16.930 35.929 72.349 1.00 58.75 312 SER A C 1
ATOM 2442 O O . SER A 1 312 ? -16.694 34.911 72.999 1.00 58.75 312 SER A O 1
ATOM 2444 N N . LEU A 1 313 ? -16.031 36.877 72.089 1.00 57.72 313 LEU A N 1
ATOM 2445 C CA . LEU A 1 313 ? -15.109 37.491 73.054 1.00 57.72 313 LEU A CA 1
ATOM 2446 C C . LEU A 1 313 ? -14.354 38.623 72.353 1.00 57.72 313 LEU A C 1
ATOM 2448 O O . LEU A 1 313 ? -13.797 38.364 71.263 1.00 57.72 313 LEU A O 1
#

pLDDT: mean 70.82, std 18.47, range [38.0, 96.88]

Sequence (313 aa):
MQYRAPSYWMHAFTLVVTLVLLLVFAPSAAQANTEKVVFTVQHSLKTDDLAVGVGLEEDASSHGQPPSSSPSTRIESLALADPKSWKQLTSPHTIHASEKVRPSFYANDATIVSARRRKQQEEQGQVSGKVLFSGELSAVLQEPDLENREFQWYVLKDLEEGASFELRISYPATSPADFDMKVWTMDEAQHHVPKSIQLSDHFSKNTMFARVKATYTGVSYLSSPPPTATQNQSQDKDSTPVEGPETRAIPYNLVLERLYFHIPYQALKLAAAIALAVVVGFGYGVPMVHRFLKQINLEEGENPAVIGDKKSL